Protein AF-A0A1H8Q9P0-F1 (afdb_monomer)

pLDDT: mean 87.32, std 12.67, range [37.03, 97.69]

Secondary structure (DSSP, 8-state):
-EEEEEEEEE-EET--SGGGS--GGG--TTS-EEEEEEEEEEEB-HHHHHHHHH---PPPHHHHHHHTT-EEETTEEESSEEEEE-SS-EEEEE-TTSSS--EEE---HHHHHHHHHHHTTPPPB--PPPGGG------TTPPPGGGGTT--HHHHHHHHHHHHHHHHHHHHT-HHHHHHHHHHH-GGGHHHHHH--HHHHHHHHHHHHHH---HHHHHHHHHHTTT-HHHHHHHHHHHTTTTSPPPP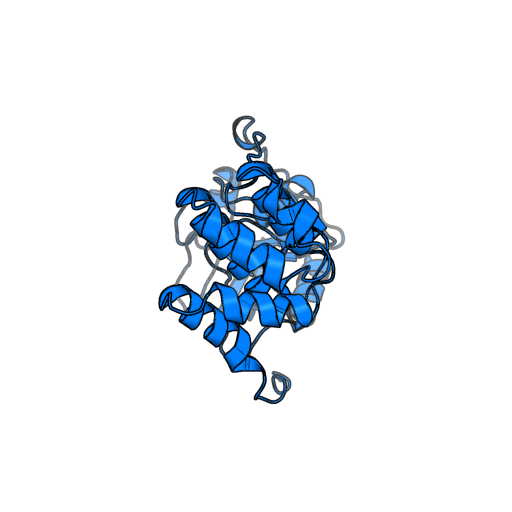---

InterPro domains:
  IPR020909 UPF0736 [PF12227] (35-239)

Mean predicted aligned error: 7.03 Å

Foldseek 3Di:
DAKDAFFKWQWDFQDQALLLQDAPVLDFPPTPIFTWGMAAEAAAAPVVVCLLRRGFDFDFPVQQVVRAQGTGGPNDTAGDWHWYDNLPAIKTFGPSPDRTRRIIHGTDPVVVVVSSVSCPPHDHDYDDDDPVSPPDDPPPLDADVQLCPPDRSLQRLLLSLQSVLLVVVVVVLDLVVLLVLLCVVPVVCNVVSVPDHSVRSSVVVVVVSRRDTDVVSSVSSVVSCPPPPVSVVSNCVSVVRPPDDDDDDPD

Structure (mmCIF, N/CA/C/O backbone):
data_AF-A0A1H8Q9P0-F1
#
_entry.id   AF-A0A1H8Q9P0-F1
#
loop_
_atom_site.group_PDB
_atom_site.id
_atom_site.type_symbol
_atom_site.label_atom_id
_atom_site.label_alt_id
_atom_site.label_comp_id
_atom_site.label_asym_id
_atom_site.label_entity_id
_atom_site.label_seq_id
_atom_site.pdbx_PDB_ins_code
_atom_site.Cartn_x
_atom_site.Cartn_y
_atom_site.Cartn_z
_atom_site.occupancy
_atom_site.B_iso_or_equiv
_atom_site.auth_seq_id
_atom_site.auth_comp_id
_atom_site.auth_asym_id
_atom_site.auth_atom_id
_atom_site.pdbx_PDB_model_num
ATOM 1 N N . MET A 1 1 ? -18.500 4.526 22.903 1.00 70.88 1 MET A N 1
ATOM 2 C CA . MET A 1 1 ? -17.382 4.257 21.977 1.00 70.88 1 MET A CA 1
ATOM 3 C C . MET A 1 1 ? -17.146 2.759 21.952 1.00 70.88 1 MET A C 1
ATOM 5 O O . MET A 1 1 ? -17.036 2.179 23.024 1.00 70.88 1 MET A O 1
ATOM 9 N N . ASN A 1 2 ? -17.136 2.125 20.783 1.00 86.81 2 ASN A N 1
ATOM 10 C CA . ASN A 1 2 ? -16.731 0.724 20.674 1.00 86.81 2 ASN A CA 1
ATOM 11 C C . ASN A 1 2 ? -15.207 0.660 20.707 1.00 86.81 2 ASN A C 1
ATOM 13 O O . ASN A 1 2 ? -14.565 1.452 20.027 1.00 86.81 2 ASN A O 1
ATOM 17 N N . VAL A 1 3 ? -14.640 -0.276 21.457 1.00 92.19 3 VAL A N 1
ATOM 18 C CA . VAL A 1 3 ? -13.191 -0.441 21.565 1.00 92.19 3 VAL A CA 1
ATOM 19 C C . VAL A 1 3 ? -12.864 -1.922 21.455 1.00 92.19 3 VAL A C 1
ATOM 21 O O . VAL A 1 3 ? -13.589 -2.765 21.986 1.00 92.19 3 VAL A O 1
ATOM 24 N N . ILE A 1 4 ? -11.801 -2.241 20.730 1.00 94.62 4 ILE A N 1
ATOM 25 C CA . ILE A 1 4 ? -11.273 -3.595 20.609 1.00 94.62 4 ILE A CA 1
ATOM 26 C C . ILE A 1 4 ? -9.892 -3.644 21.264 1.00 94.62 4 ILE A C 1
ATOM 28 O O . ILE A 1 4 ? -9.136 -2.677 21.219 1.00 94.62 4 ILE A O 1
ATOM 32 N N . GLN A 1 5 ? -9.610 -4.772 21.903 1.00 93.94 5 GLN A N 1
ATOM 33 C CA . GLN A 1 5 ? -8.348 -5.052 22.576 1.00 93.94 5 GLN A CA 1
ATOM 34 C C . GLN A 1 5 ? -7.564 -6.116 21.814 1.00 93.94 5 GLN A C 1
ATOM 36 O O . GLN A 1 5 ? -8.176 -6.913 21.085 1.00 93.94 5 GLN A O 1
ATOM 41 N N . ASP A 1 6 ? -6.249 -6.126 22.026 1.00 94.12 6 ASP A N 1
ATOM 42 C CA . ASP A 1 6 ? -5.290 -7.082 21.467 1.00 94.12 6 ASP A CA 1
ATOM 43 C C . ASP A 1 6 ? -5.412 -7.194 19.939 1.00 94.12 6 ASP A C 1
ATOM 45 O O . ASP A 1 6 ? -5.784 -8.237 19.378 1.00 94.12 6 ASP A O 1
ATOM 49 N N . VAL A 1 7 ? -5.162 -6.076 19.251 1.00 95.62 7 VAL A N 1
ATOM 50 C CA . VAL A 1 7 ? -5.243 -5.977 17.787 1.00 95.62 7 VAL A CA 1
ATOM 51 C C . VAL A 1 7 ? -3.866 -6.123 17.157 1.00 95.62 7 VAL A C 1
ATOM 53 O O . VAL A 1 7 ? -2.939 -5.421 17.530 1.00 95.62 7 VAL A O 1
ATOM 56 N N . TRP A 1 8 ? -3.747 -7.009 16.170 1.00 95.69 8 TRP A N 1
ATOM 57 C CA . TRP A 1 8 ? -2.519 -7.198 15.409 1.00 95.69 8 TRP A CA 1
ATOM 58 C C . TRP A 1 8 ? -2.617 -6.349 14.150 1.00 95.69 8 TRP A C 1
ATOM 60 O O . TRP A 1 8 ? -3.575 -6.490 13.383 1.00 95.69 8 TRP A O 1
ATOM 70 N N . VAL A 1 9 ? -1.631 -5.489 13.941 1.00 95.12 9 VAL A N 1
ATOM 71 C CA . VAL A 1 9 ? -1.546 -4.600 12.783 1.00 95.12 9 VAL A CA 1
ATOM 72 C C . VAL A 1 9 ? -0.201 -4.767 12.093 1.00 95.12 9 VAL A C 1
ATOM 74 O O . VAL A 1 9 ? 0.802 -5.094 12.718 1.00 95.12 9 VAL A O 1
ATOM 77 N N . ASN A 1 10 ? -0.202 -4.549 10.788 1.00 95.50 10 ASN A N 1
ATOM 78 C CA . ASN A 1 10 ? 0.967 -4.468 9.937 1.00 95.50 10 ASN A CA 1
ATOM 79 C C . ASN A 1 10 ? 0.921 -3.103 9.253 1.00 95.50 10 ASN A C 1
ATOM 81 O O . ASN A 1 10 ? 0.112 -2.888 8.346 1.00 95.50 10 ASN A O 1
ATOM 85 N N . TRP A 1 11 ? 1.715 -2.164 9.758 1.00 94.62 11 TRP A N 1
ATOM 86 C CA . TRP A 1 11 ? 1.654 -0.781 9.315 1.00 94.62 11 TRP A CA 1
ATOM 87 C C . TRP A 1 11 ? 2.326 -0.599 7.957 1.00 94.62 11 TRP A C 1
ATOM 89 O O . TRP A 1 11 ? 3.529 -0.784 7.803 1.00 94.62 11 TRP A O 1
ATOM 99 N N . PHE A 1 12 ? 1.536 -0.160 6.985 1.00 93.00 12 PHE A N 1
ATOM 100 C CA . PHE A 1 12 ? 2.010 0.362 5.715 1.00 93.00 12 PHE A CA 1
ATOM 101 C C . PHE A 1 12 ? 2.063 1.885 5.820 1.00 93.00 12 PHE A C 1
ATOM 103 O O . PHE A 1 12 ? 1.027 2.536 5.977 1.00 93.00 12 PHE A O 1
ATOM 110 N N . GLU A 1 13 ? 3.276 2.436 5.811 1.00 91.50 13 GLU A N 1
ATOM 111 C CA . GLU A 1 13 ? 3.531 3.866 5.998 1.00 91.50 13 GLU A CA 1
ATOM 112 C C . GLU A 1 13 ? 3.521 4.610 4.661 1.00 91.50 13 GLU A C 1
ATOM 114 O O . GLU A 1 13 ? 4.120 4.158 3.688 1.00 91.50 13 GLU A O 1
ATOM 119 N N . GLY A 1 14 ? 2.860 5.768 4.613 1.00 88.06 14 GLY A N 1
ATOM 120 C CA . GLY A 1 14 ? 2.826 6.630 3.432 1.00 88.06 14 GLY A CA 1
ATOM 121 C C . GLY A 1 14 ? 2.104 6.015 2.231 1.00 88.06 14 GLY A C 1
ATOM 122 O O . GLY A 1 14 ? 2.297 6.477 1.109 1.00 88.06 14 GLY A O 1
ATOM 123 N N . GLU A 1 15 ? 1.280 4.984 2.437 1.00 88.06 15 GLU A N 1
ATOM 124 C CA . GLU A 1 15 ? 0.533 4.356 1.349 1.00 88.06 15 GLU A CA 1
ATOM 125 C C . GLU A 1 15 ? -0.752 5.121 1.044 1.00 88.06 15 GLU A C 1
ATOM 127 O O . GLU A 1 15 ? -1.735 5.085 1.794 1.00 88.06 15 GLU A O 1
ATOM 132 N N . ALA A 1 16 ? -0.757 5.799 -0.102 1.00 84.81 16 ALA A N 1
ATOM 133 C CA . ALA A 1 16 ? -1.949 6.452 -0.617 1.00 84.81 16 ALA A CA 1
ATOM 134 C C . ALA A 1 16 ? -2.940 5.459 -1.206 1.00 84.81 16 ALA A C 1
ATOM 136 O O . ALA A 1 16 ? -4.133 5.660 -1.059 1.00 84.81 16 ALA A O 1
ATOM 137 N N . ASN A 1 17 ? -2.469 4.375 -1.820 1.00 87.25 17 ASN A N 1
ATOM 138 C CA . ASN A 1 17 ? -3.344 3.467 -2.548 1.00 87.25 17 ASN A CA 1
ATOM 139 C C . ASN A 1 17 ? -3.729 2.250 -1.707 1.00 87.25 17 ASN A C 1
ATOM 141 O O . ASN A 1 17 ? -2.869 1.494 -1.246 1.00 87.25 17 ASN A O 1
ATOM 145 N N . GLY A 1 18 ? -5.030 1.979 -1.605 1.00 86.00 18 GLY A N 1
ATOM 146 C CA . GLY A 1 18 ? -5.566 0.860 -0.834 1.00 86.00 18 GLY A CA 1
ATOM 147 C C . GLY A 1 18 ? -5.060 -0.512 -1.274 1.00 86.00 18 GLY A C 1
ATOM 148 O O . GLY A 1 18 ? -4.953 -1.419 -0.447 1.00 86.00 18 GLY A O 1
ATOM 149 N N . TYR A 1 19 ? -4.699 -0.665 -2.555 1.00 88.62 19 TYR A N 1
ATOM 150 C CA . TYR A 1 19 ? -4.165 -1.915 -3.103 1.00 88.62 19 TYR A CA 1
ATOM 151 C C . TYR A 1 19 ? -2.755 -2.255 -2.590 1.00 88.62 19 TYR A C 1
ATOM 153 O O . TYR A 1 19 ? -2.345 -3.411 -2.664 1.00 88.62 19 TYR A O 1
ATOM 161 N N . ASN A 1 20 ? -2.004 -1.284 -2.061 1.00 89.69 20 ASN A N 1
ATOM 162 C CA . ASN A 1 20 ? -0.703 -1.538 -1.435 1.00 89.69 20 ASN A CA 1
ATOM 163 C C . ASN A 1 20 ? -0.840 -1.953 0.038 1.00 89.69 20 ASN A C 1
ATOM 165 O O . ASN A 1 20 ? 0.059 -2.593 0.584 1.00 89.69 20 ASN A O 1
ATOM 169 N N . ILE A 1 21 ? -1.985 -1.668 0.669 1.00 92.38 21 ILE A N 1
ATOM 170 C CA . ILE A 1 21 ? -2.273 -2.055 2.052 1.00 92.38 21 ILE A CA 1
ATOM 171 C C . ILE A 1 21 ? -2.616 -3.544 2.077 1.00 92.38 21 ILE A C 1
ATOM 173 O O . ILE A 1 21 ? -3.753 -3.961 1.825 1.00 92.38 21 ILE A O 1
ATOM 177 N N . CYS A 1 22 ? -1.609 -4.360 2.372 1.00 92.38 22 CYS A N 1
ATOM 178 C CA . CYS A 1 22 ? -1.702 -5.790 2.138 1.00 92.38 22 CYS A CA 1
ATOM 179 C C . CYS A 1 22 ? -2.682 -6.470 3.114 1.00 92.38 22 CYS A C 1
ATOM 181 O O . CYS A 1 22 ? -2.610 -6.253 4.332 1.00 92.38 22 CYS A O 1
ATOM 183 N N . PRO A 1 23 ? -3.574 -7.344 2.615 1.00 91.94 23 PRO A N 1
ATOM 184 C CA . PRO A 1 23 ? -4.387 -8.208 3.457 1.00 91.94 23 PRO A CA 1
ATOM 185 C C . PRO A 1 23 ? -3.521 -9.240 4.181 1.00 91.94 23 PRO A C 1
ATOM 187 O O . PRO A 1 23 ? -2.393 -9.531 3.787 1.00 91.94 23 PRO A O 1
ATOM 190 N N . PHE A 1 24 ? -4.085 -9.843 5.227 1.00 93.00 24 PHE A N 1
ATOM 191 C CA . PHE A 1 24 ? -3.366 -10.756 6.119 1.00 93.00 24 PHE A CA 1
ATOM 192 C C . PHE A 1 24 ? -2.619 -11.896 5.403 1.00 93.00 24 PHE A C 1
ATOM 194 O O . PHE A 1 24 ? -1.521 -12.263 5.808 1.00 93.00 24 PHE A O 1
ATOM 201 N N . TYR A 1 25 ? -3.181 -12.460 4.330 1.00 90.31 25 TYR A N 1
ATOM 202 C CA . TYR A 1 25 ? -2.541 -13.562 3.599 1.00 90.31 25 TYR A CA 1
ATOM 203 C C . TYR A 1 25 ? -1.287 -13.139 2.811 1.00 90.31 25 TYR A C 1
ATOM 205 O O . TYR A 1 25 ? -0.518 -14.001 2.392 1.00 90.31 25 TYR A O 1
ATOM 213 N N . GLU A 1 26 ? -1.065 -11.835 2.625 1.00 91.00 26 GLU A N 1
ATOM 214 C CA . GLU A 1 26 ? 0.136 -11.261 2.002 1.00 91.00 26 GLU A CA 1
ATOM 215 C C . GLU A 1 26 ? 1.128 -10.684 3.026 1.00 91.00 26 GLU A C 1
ATOM 217 O O . GLU A 1 26 ? 2.154 -10.105 2.645 1.00 91.00 26 GLU A O 1
ATOM 222 N N . TRP A 1 27 ? 0.843 -10.825 4.326 1.00 91.50 27 TRP A N 1
ATOM 223 C CA . TRP A 1 27 ? 1.775 -10.431 5.379 1.00 91.50 27 TRP A CA 1
ATOM 224 C C . TRP A 1 27 ? 2.985 -11.362 5.397 1.00 91.50 27 TRP A C 1
ATOM 226 O O . TRP A 1 27 ? 2.888 -12.578 5.207 1.00 91.50 27 TRP A O 1
ATOM 236 N N . ARG A 1 28 ? 4.152 -10.773 5.628 1.00 88.69 28 ARG A N 1
ATOM 237 C CA . ARG A 1 28 ? 5.455 -11.435 5.637 1.00 88.69 28 ARG A CA 1
ATOM 238 C C . ARG A 1 28 ? 5.992 -11.466 7.064 1.00 88.69 28 ARG A C 1
ATOM 240 O O . ARG A 1 28 ? 5.638 -10.651 7.901 1.00 88.69 28 ARG A O 1
ATOM 247 N N . LYS A 1 29 ? 6.890 -12.409 7.350 1.00 82.44 29 LYS A N 1
ATOM 248 C CA . LYS A 1 29 ? 7.531 -12.534 8.676 1.00 82.44 29 LYS A CA 1
ATOM 249 C C . LYS A 1 29 ? 8.424 -11.352 9.053 1.00 82.44 29 LYS A C 1
ATOM 251 O O . LYS A 1 29 ? 8.655 -11.140 10.232 1.00 82.44 29 LYS A O 1
ATOM 256 N N . LEU A 1 30 ? 8.965 -10.675 8.044 1.00 84.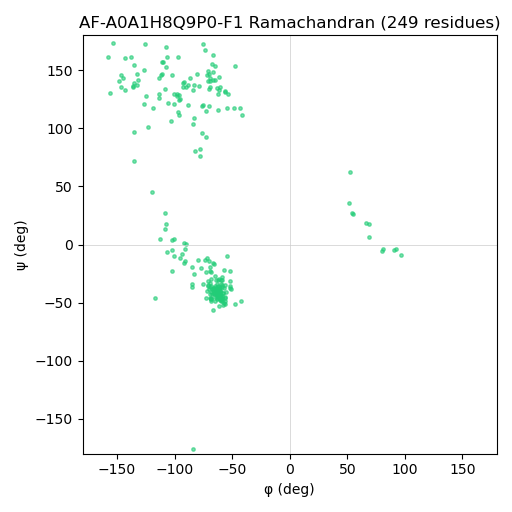00 30 LEU A N 1
ATOM 257 C CA . LEU A 1 30 ? 9.824 -9.502 8.192 1.00 84.00 30 LEU A CA 1
ATOM 258 C C . LEU A 1 30 ? 9.023 -8.196 8.207 1.00 84.00 30 LEU A C 1
ATOM 260 O O . LEU A 1 30 ? 9.630 -7.136 8.251 1.00 84.00 30 LEU A O 1
ATOM 264 N N . ASP A 1 31 ? 7.693 -8.268 8.098 1.00 87.19 31 ASP A N 1
ATOM 265 C CA . ASP A 1 31 ? 6.870 -7.084 8.300 1.00 87.19 31 ASP A CA 1
ATOM 266 C C . ASP A 1 31 ? 6.896 -6.701 9.787 1.00 87.19 31 ASP A C 1
ATOM 268 O O . ASP A 1 31 ? 6.931 -7.575 10.662 1.00 87.19 31 ASP A O 1
ATOM 272 N N . ASP A 1 32 ? 6.829 -5.402 10.068 1.00 85.81 32 ASP A N 1
ATOM 273 C CA . ASP A 1 32 ? 6.788 -4.859 11.424 1.00 85.81 32 ASP A CA 1
ATOM 274 C C . ASP A 1 32 ? 5.379 -5.018 12.013 1.00 85.81 32 ASP A C 1
ATOM 276 O O . ASP A 1 32 ? 4.574 -4.087 12.068 1.00 85.81 32 ASP A O 1
ATOM 280 N N . ILE A 1 33 ? 5.058 -6.251 12.417 1.00 92.50 33 ILE A N 1
ATOM 281 C CA . ILE A 1 33 ? 3.772 -6.575 13.035 1.00 92.50 33 ILE A CA 1
ATOM 282 C C . ILE A 1 33 ? 3.766 -6.059 14.478 1.00 92.50 33 ILE A C 1
ATOM 284 O O . ILE A 1 33 ? 4.547 -6.505 15.321 1.00 92.50 33 ILE A O 1
ATOM 288 N N . GLU A 1 34 ? 2.825 -5.172 14.780 1.00 93.38 34 GLU A N 1
ATOM 289 C CA . GLU A 1 34 ? 2.651 -4.564 16.094 1.00 93.38 34 GLU A CA 1
ATOM 290 C C . GLU A 1 34 ? 1.357 -5.045 16.768 1.00 93.38 34 GLU A C 1
ATOM 292 O O . GLU A 1 34 ? 0.347 -5.319 16.113 1.00 93.38 34 GLU A O 1
ATOM 297 N N . LEU A 1 35 ? 1.399 -5.172 18.098 1.00 94.75 35 LEU A N 1
ATOM 298 C CA . LEU A 1 35 ? 0.234 -5.458 18.931 1.00 94.75 35 LEU A CA 1
ATOM 299 C C . LEU A 1 35 ? -0.254 -4.158 19.577 1.00 94.75 35 LEU A C 1
ATOM 301 O O . LEU A 1 35 ? 0.481 -3.520 20.328 1.00 94.75 35 LEU A O 1
ATOM 305 N N . ILE A 1 36 ? -1.503 -3.802 19.298 1.00 95.12 36 ILE A N 1
ATOM 306 C CA . ILE A 1 36 ? -2.207 -2.673 19.901 1.00 95.12 36 ILE A CA 1
ATOM 307 C C . ILE A 1 36 ? -3.046 -3.185 21.070 1.00 95.12 36 ILE A C 1
ATOM 309 O O . ILE A 1 36 ? -3.914 -4.043 20.881 1.00 95.12 36 ILE A O 1
ATOM 313 N N . ASP A 1 37 ? -2.838 -2.620 22.259 1.00 94.75 37 ASP A N 1
ATOM 314 C CA . ASP A 1 37 ? -3.540 -3.038 23.476 1.00 94.75 37 ASP A CA 1
ATOM 315 C C . ASP A 1 37 ? -5.027 -2.700 23.383 1.00 94.75 37 ASP A C 1
ATOM 317 O O . ASP A 1 37 ? -5.891 -3.469 23.799 1.00 94.75 37 ASP A O 1
ATOM 321 N N . THR A 1 38 ? -5.347 -1.505 22.885 1.00 95.50 38 THR A N 1
ATOM 322 C CA . THR A 1 38 ? -6.708 -0.962 22.873 1.00 95.50 38 THR A CA 1
ATOM 323 C C . THR A 1 38 ? -6.843 0.073 21.759 1.00 95.50 38 THR A C 1
ATOM 325 O O . THR A 1 38 ? -6.021 0.977 21.677 1.00 95.50 38 THR A O 1
ATOM 328 N N . ILE A 1 39 ? -7.873 -0.028 20.913 1.00 96.81 39 ILE A N 1
ATOM 329 C CA . ILE A 1 39 ? -8.117 0.905 19.795 1.00 96.81 39 ILE A CA 1
ATOM 330 C C . ILE A 1 39 ? -9.627 1.094 19.551 1.00 96.81 39 ILE A C 1
ATOM 332 O O . ILE A 1 39 ? -10.383 0.110 19.585 1.00 96.81 39 ILE A O 1
ATOM 336 N N . PRO A 1 40 ? -10.119 2.334 19.343 1.00 96.81 40 PRO A N 1
ATOM 337 C CA . PRO A 1 40 ? -11.529 2.586 19.083 1.00 96.81 40 PRO A CA 1
ATOM 338 C C . PRO A 1 40 ? -11.941 2.104 17.690 1.00 96.81 40 PRO A C 1
ATOM 340 O O . PRO A 1 40 ? -11.159 2.116 16.740 1.00 96.81 40 PRO A O 1
ATOM 343 N N . VAL A 1 41 ? -13.206 1.703 17.574 1.00 96.81 41 VAL A N 1
ATOM 344 C CA . VAL A 1 41 ? -13.838 1.248 16.333 1.00 96.81 41 VAL A CA 1
ATOM 345 C C . VAL A 1 41 ? -14.920 2.238 15.921 1.00 96.81 41 VAL A C 1
ATOM 347 O O . VAL A 1 41 ? -15.853 2.510 16.685 1.00 96.81 41 VAL A O 1
ATOM 350 N N . LEU A 1 42 ? -14.824 2.722 14.688 1.00 95.75 42 LEU A N 1
ATOM 351 C CA . LEU A 1 42 ? -15.738 3.673 14.076 1.00 95.75 42 LEU A CA 1
ATOM 352 C C . LEU A 1 42 ? -16.504 3.022 12.930 1.00 95.75 42 LEU A C 1
ATOM 354 O O . LEU A 1 42 ? -15.911 2.440 12.023 1.00 95.75 42 LEU A O 1
ATOM 358 N N . TYR A 1 43 ? -17.827 3.167 12.962 1.00 96.19 43 TYR A N 1
ATOM 359 C CA . TYR A 1 43 ? -18.689 2.782 11.852 1.00 96.19 43 TYR A CA 1
ATOM 360 C C . TYR A 1 43 ? -18.991 4.021 11.015 1.00 96.19 43 TYR A C 1
ATOM 362 O O . TYR A 1 43 ? -19.616 4.946 11.529 1.00 96.19 43 TYR A O 1
ATOM 370 N N . ILE A 1 44 ? -18.522 4.064 9.772 1.00 95.50 44 ILE A N 1
ATOM 371 C CA . ILE A 1 44 ? -18.549 5.249 8.904 1.00 95.50 44 ILE A CA 1
ATOM 372 C C . ILE A 1 44 ? -19.221 4.954 7.560 1.00 95.50 44 ILE A C 1
ATOM 374 O O . ILE A 1 44 ? -19.567 3.816 7.248 1.00 95.50 44 ILE A O 1
ATOM 378 N N . GLU A 1 45 ? -19.437 5.990 6.758 1.00 95.00 45 GLU A N 1
ATOM 379 C CA . GLU A 1 45 ? -19.924 5.844 5.387 1.00 95.00 45 GLU A CA 1
ATOM 380 C C . GLU A 1 45 ? -18.860 5.262 4.449 1.00 95.00 45 GLU A C 1
ATOM 382 O O . GLU A 1 45 ? -17.678 5.588 4.561 1.00 95.00 45 GLU A O 1
ATOM 387 N N . SER A 1 46 ? -19.285 4.462 3.466 1.00 92.88 46 SER A N 1
ATOM 388 C CA . SER A 1 46 ? -18.387 3.840 2.480 1.00 92.88 46 SER A CA 1
ATOM 389 C C . SER A 1 46 ? -17.572 4.856 1.675 1.00 92.88 46 SER A C 1
ATOM 391 O O . SER A 1 46 ? -16.405 4.606 1.380 1.00 92.88 46 SER A O 1
ATOM 393 N N . GLN A 1 47 ? -18.137 6.029 1.365 1.00 91.31 47 GLN A N 1
ATOM 394 C CA . GLN A 1 47 ? -17.394 7.098 0.689 1.00 91.31 47 GLN A CA 1
ATOM 395 C C . GLN A 1 47 ? -16.236 7.606 1.559 1.00 91.31 47 GLN A C 1
ATOM 397 O O . GLN A 1 47 ? -15.118 7.761 1.075 1.00 91.31 47 GLN A O 1
ATOM 402 N N . PHE A 1 48 ? -16.485 7.808 2.856 1.00 92.81 48 PHE A N 1
ATOM 403 C CA . PHE A 1 48 ? -15.458 8.256 3.790 1.00 92.81 48 PHE A CA 1
ATOM 404 C C . PHE A 1 48 ? -14.419 7.161 4.068 1.00 92.81 48 PHE A C 1
ATOM 406 O O . PHE A 1 48 ? -13.232 7.451 4.181 1.00 92.81 48 PHE A O 1
ATOM 413 N N . PHE A 1 49 ? -14.834 5.893 4.101 1.00 94.75 49 PHE A N 1
ATOM 414 C CA . PHE A 1 49 ? -13.908 4.762 4.169 1.00 94.75 49 PHE A CA 1
ATOM 415 C C . PHE A 1 49 ? -12.963 4.738 2.962 1.00 94.75 49 PHE A C 1
ATOM 417 O O . PHE A 1 49 ? -11.750 4.660 3.133 1.00 94.75 49 PHE A O 1
ATOM 424 N N . THR A 1 50 ? -13.518 4.869 1.753 1.00 92.00 50 THR A N 1
ATOM 425 C CA . THR A 1 50 ? -12.750 4.879 0.497 1.00 92.00 50 THR A CA 1
ATOM 426 C C . THR A 1 50 ? -11.754 6.036 0.465 1.00 92.00 50 THR A C 1
ATOM 428 O O . THR A 1 50 ? -10.633 5.853 -0.001 1.00 92.00 50 THR A O 1
ATOM 431 N N . TYR A 1 51 ? -12.137 7.198 1.003 1.00 91.19 51 TYR A N 1
ATOM 432 C CA . TYR A 1 51 ? -11.258 8.355 1.174 1.00 91.19 51 TYR A CA 1
ATOM 433 C C . TYR A 1 51 ? -10.065 8.045 2.092 1.00 91.19 51 TYR A C 1
ATOM 435 O O . TYR A 1 51 ? -8.923 8.214 1.679 1.00 91.19 51 TYR A O 1
ATOM 443 N N . ILE A 1 52 ? -10.302 7.519 3.303 1.00 92.88 52 ILE A N 1
ATOM 444 C CA . ILE A 1 52 ? -9.214 7.164 4.238 1.00 92.88 52 ILE A CA 1
ATOM 445 C C . ILE A 1 52 ? -8.288 6.111 3.620 1.00 92.88 52 ILE A C 1
ATOM 447 O O . ILE A 1 52 ? -7.072 6.157 3.791 1.00 92.88 52 ILE A O 1
ATOM 451 N N . GLU A 1 53 ? -8.861 5.140 2.916 1.00 92.25 53 GLU A N 1
ATOM 452 C CA . GLU A 1 53 ? -8.110 4.056 2.299 1.00 92.25 53 GLU A CA 1
ATOM 453 C C . GLU A 1 53 ? -7.228 4.547 1.146 1.00 92.25 53 GLU A C 1
ATOM 455 O O . GLU A 1 53 ? -6.045 4.205 1.119 1.00 92.25 53 GLU A O 1
ATOM 460 N N . ASN A 1 54 ? -7.778 5.366 0.243 1.00 89.25 54 ASN A N 1
ATOM 461 C CA . ASN A 1 54 ? -7.173 5.683 -1.053 1.00 89.25 54 ASN A CA 1
ATOM 462 C C . ASN A 1 54 ? -6.606 7.111 -1.170 1.00 89.25 54 ASN A C 1
ATOM 464 O O . ASN A 1 54 ? -6.313 7.551 -2.279 1.00 89.25 54 ASN A O 1
ATOM 468 N N . GLN A 1 55 ? -6.461 7.839 -0.056 1.00 85.38 55 GLN A N 1
ATOM 469 C CA . GLN A 1 55 ? -5.850 9.174 -0.027 1.00 85.38 55 GLN A CA 1
ATOM 470 C C . GLN A 1 55 ? -4.911 9.363 1.171 1.00 85.38 55 GLN A C 1
ATOM 472 O O . GLN A 1 55 ? -4.962 8.612 2.152 1.00 85.38 55 GLN A O 1
ATOM 477 N N . LEU A 1 56 ? -4.038 10.369 1.079 1.00 86.25 56 LEU A N 1
ATOM 478 C CA . LEU A 1 56 ? -3.155 10.839 2.158 1.00 86.25 56 LEU A CA 1
ATOM 479 C C . LEU A 1 56 ? -3.446 12.301 2.500 1.00 86.25 56 LEU A C 1
ATOM 481 O O . LEU A 1 56 ? -2.536 13.111 2.657 1.00 86.25 56 LEU A O 1
ATOM 485 N N . ASP A 1 57 ? -4.726 12.622 2.619 1.00 88.12 57 ASP A N 1
ATOM 486 C CA . ASP A 1 57 ? -5.184 13.972 2.910 1.00 88.12 57 ASP A CA 1
ATOM 487 C C . ASP A 1 57 ? -5.714 14.106 4.343 1.00 88.12 57 ASP A C 1
ATOM 489 O O . ASP A 1 57 ? -5.888 13.130 5.085 1.00 88.12 57 ASP A O 1
ATOM 493 N N . ASP A 1 58 ? -5.957 15.351 4.749 1.00 90.94 58 ASP A N 1
ATOM 494 C CA . ASP A 1 58 ? -6.363 15.686 6.108 1.00 90.94 58 ASP A CA 1
ATOM 495 C C . ASP A 1 58 ? -7.721 15.073 6.477 1.00 90.94 58 ASP A C 1
ATOM 497 O O . ASP A 1 58 ? -8.716 15.144 5.749 1.00 90.94 58 ASP A O 1
ATOM 501 N N . LEU A 1 59 ? -7.788 14.500 7.674 1.00 92.19 59 LEU A N 1
ATOM 502 C CA . LEU A 1 59 ? -9.020 14.002 8.260 1.00 92.19 59 LEU A CA 1
ATOM 503 C C . LEU A 1 59 ? -9.819 15.155 8.888 1.00 92.19 59 LEU A C 1
ATOM 505 O O . LEU A 1 59 ? -9.246 16.076 9.480 1.00 92.19 59 LEU A O 1
ATOM 509 N N . PRO A 1 60 ? -11.164 15.101 8.858 1.00 92.62 60 PRO A N 1
ATOM 510 C CA . PRO A 1 60 ? -11.996 16.106 9.504 1.00 92.62 60 PRO A CA 1
ATOM 511 C C . PRO A 1 60 ? -11.665 16.244 10.995 1.00 92.62 60 PRO A C 1
ATOM 513 O O . PRO A 1 60 ? -11.660 15.258 11.729 1.00 92.62 60 PRO A O 1
ATOM 516 N N . LYS A 1 61 ? -11.496 17.479 11.488 1.00 91.50 61 LYS A N 1
ATOM 517 C CA . LYS A 1 61 ? -11.180 17.750 12.910 1.00 91.50 61 LYS A CA 1
ATOM 518 C C . LYS A 1 61 ? -12.131 17.059 13.890 1.00 91.50 61 LYS A C 1
ATOM 520 O O . LYS A 1 61 ? -11.688 16.517 14.891 1.00 91.50 61 LYS A O 1
ATOM 525 N N . LYS A 1 62 ? -13.426 16.997 13.551 1.00 92.06 62 LYS A N 1
ATOM 526 C CA . LYS A 1 62 ? -14.435 16.281 14.349 1.00 92.06 62 LYS A CA 1
ATOM 527 C C . LYS A 1 62 ? -14.094 14.801 14.554 1.00 92.06 62 LYS A C 1
ATOM 529 O O . LYS A 1 62 ? -14.370 14.278 15.625 1.00 92.06 62 LYS A O 1
ATOM 534 N N . LEU A 1 63 ? -13.521 14.138 13.547 1.00 93.19 63 LEU A N 1
ATOM 535 C CA . LEU A 1 63 ? -13.051 12.757 13.659 1.00 93.19 63 LEU A CA 1
ATOM 536 C C . LEU A 1 63 ? -11.839 12.679 14.588 1.00 93.19 63 LEU A C 1
ATOM 538 O O . LEU A 1 63 ? -11.822 11.853 15.494 1.00 93.19 63 LEU A O 1
ATOM 542 N N . LEU A 1 64 ? -10.848 13.550 14.373 1.00 93.75 64 LEU A N 1
ATOM 543 C CA . LEU A 1 64 ? -9.610 13.577 15.155 1.00 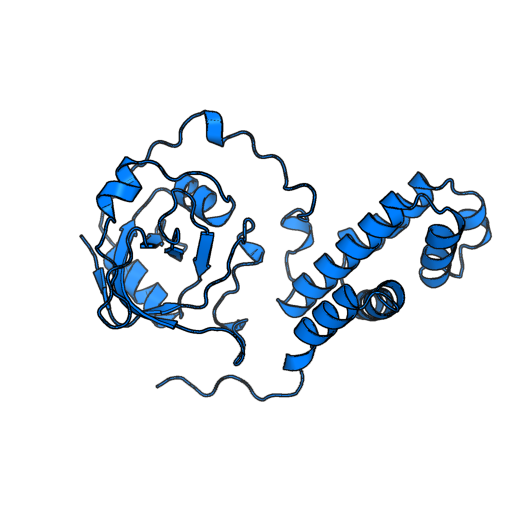93.75 64 LEU A CA 1
ATOM 544 C C . LEU A 1 64 ? -9.893 13.808 16.644 1.00 93.75 64 LEU A C 1
ATOM 546 O O . LEU A 1 64 ? -9.407 13.057 17.485 1.00 93.75 64 LEU A O 1
ATOM 550 N N . ASP A 1 65 ? -10.750 14.776 16.971 1.00 93.12 65 ASP A N 1
ATOM 551 C CA . ASP A 1 65 ? -11.189 15.037 18.344 1.00 93.12 65 ASP A CA 1
ATOM 552 C C . ASP A 1 65 ? -11.939 13.837 18.939 1.00 93.12 65 ASP A C 1
ATOM 554 O O . ASP A 1 65 ? -11.781 13.526 20.120 1.00 93.12 65 ASP A O 1
ATOM 558 N N . PHE A 1 66 ? -12.719 13.128 18.117 1.00 92.31 66 PHE A N 1
ATOM 559 C CA . PHE A 1 66 ? -13.481 11.961 18.549 1.00 92.31 66 PHE A CA 1
ATOM 560 C C . PHE A 1 66 ? -12.602 10.761 18.905 1.00 92.31 66 PHE A C 1
ATOM 562 O O . PHE A 1 66 ? -13.005 9.989 19.764 1.00 92.31 66 PHE A O 1
ATOM 569 N N . ILE A 1 67 ? -11.425 10.595 18.295 1.00 94.31 67 ILE A N 1
ATOM 570 C CA . ILE A 1 67 ? -10.511 9.461 18.557 1.00 94.31 67 ILE A CA 1
ATOM 571 C C . ILE A 1 67 ? -9.321 9.828 19.448 1.00 94.31 67 ILE A C 1
ATOM 573 O O . ILE A 1 67 ? -8.534 8.958 19.824 1.00 94.31 67 ILE A O 1
ATOM 577 N N . LYS A 1 68 ? -9.189 11.112 19.796 1.00 94.75 68 LYS A N 1
ATOM 578 C CA . LYS A 1 68 ? -8.010 11.667 20.455 1.00 94.75 68 LYS A CA 1
ATOM 579 C C . LYS A 1 68 ? -7.636 10.916 21.738 1.00 94.75 68 LYS A C 1
ATOM 581 O O . LYS A 1 68 ? -8.393 10.929 22.708 1.00 94.75 68 LYS A O 1
ATOM 586 N N . GLY A 1 69 ? -6.448 10.311 21.768 1.00 91.69 69 GLY A N 1
ATOM 587 C CA . GLY A 1 69 ? -5.868 9.675 22.957 1.00 91.69 69 GLY A CA 1
ATOM 588 C C . GLY A 1 69 ? -6.571 8.397 23.425 1.00 91.69 69 GLY A C 1
ATOM 589 O O . GLY A 1 69 ? -6.412 8.017 24.586 1.00 91.69 69 GLY A O 1
ATOM 590 N N . GLN A 1 70 ? -7.378 7.763 22.570 1.00 92.44 70 GLN A N 1
ATOM 591 C CA . GLN A 1 70 ? -8.139 6.553 22.916 1.00 92.44 70 GLN A CA 1
ATOM 592 C C . GLN A 1 70 ? -7.412 5.252 22.592 1.00 92.44 70 GLN A C 1
ATOM 594 O O . GLN A 1 70 ? -7.812 4.195 23.080 1.00 92.44 70 GLN A O 1
ATOM 599 N N . THR A 1 71 ? -6.368 5.331 21.774 1.00 94.75 71 THR A N 1
ATOM 600 C CA . THR A 1 71 ? -5.565 4.177 21.384 1.00 94.75 71 THR A CA 1
ATOM 601 C C . THR A 1 71 ? -4.380 4.031 22.320 1.00 94.75 71 THR A C 1
ATOM 603 O O . THR A 1 71 ? -3.719 5.019 22.639 1.00 94.75 71 THR A O 1
ATOM 606 N N . VAL A 1 72 ? -4.118 2.803 22.760 1.00 94.56 72 VAL A N 1
ATOM 607 C CA . VAL A 1 72 ? -3.019 2.459 23.665 1.00 94.56 72 VAL A CA 1
ATOM 608 C C . VAL A 1 72 ? -2.162 1.374 23.025 1.00 94.56 72 VAL A C 1
ATOM 610 O O . VAL A 1 72 ? -2.688 0.337 22.614 1.00 94.56 72 VAL A O 1
ATOM 613 N N . ILE A 1 73 ? -0.854 1.616 22.953 1.00 92.62 73 ILE A N 1
ATOM 614 C CA . ILE A 1 73 ? 0.160 0.648 22.526 1.00 92.62 73 ILE A CA 1
ATOM 615 C C . ILE A 1 73 ? 1.230 0.574 23.610 1.00 92.62 73 ILE A C 1
ATOM 617 O O . ILE A 1 73 ? 1.853 1.584 23.924 1.00 92.62 73 ILE A O 1
ATOM 621 N N . LYS A 1 74 ? 1.459 -0.614 24.179 1.00 89.56 74 LYS A N 1
ATOM 622 C CA . LYS A 1 74 ? 2.469 -0.856 25.226 1.00 89.56 74 LYS A CA 1
ATOM 623 C C . LYS A 1 74 ? 2.344 0.123 26.404 1.00 89.56 74 LYS A C 1
ATOM 625 O O . LYS A 1 74 ? 3.341 0.539 26.987 1.00 89.56 74 LYS A O 1
ATOM 630 N N . GLY A 1 75 ? 1.113 0.503 26.749 1.00 85.81 75 GLY A N 1
ATOM 631 C CA . GLY A 1 75 ? 0.823 1.488 27.800 1.00 85.81 75 GLY A CA 1
ATOM 632 C C . GLY A 1 75 ? 0.966 2.965 27.400 1.00 85.81 75 GLY A C 1
ATOM 633 O O . GLY A 1 75 ? 0.583 3.833 28.186 1.00 85.81 75 GLY A O 1
ATOM 634 N N . GLU A 1 76 ? 1.437 3.278 26.192 1.00 89.31 76 GLU A N 1
ATOM 635 C CA . GLU A 1 76 ? 1.517 4.645 25.669 1.00 89.31 76 GLU A CA 1
ATOM 636 C C . GLU A 1 76 ? 0.259 5.021 24.883 1.00 89.31 76 GLU A C 1
ATOM 638 O O . GLU A 1 76 ? -0.292 4.219 24.128 1.00 89.31 76 GLU A O 1
ATOM 643 N N . ARG A 1 77 ? -0.214 6.263 25.054 1.00 90.69 77 ARG A N 1
ATOM 644 C CA . ARG A 1 77 ? -1.397 6.768 24.346 1.00 90.69 77 ARG A CA 1
ATOM 645 C C . ARG A 1 77 ? -1.014 7.375 23.007 1.00 90.69 77 ARG A C 1
ATOM 647 O O . ARG A 1 77 ? -0.323 8.391 22.963 1.00 90.69 77 ARG A O 1
ATOM 654 N N . ILE A 1 78 ? -1.566 6.819 21.937 1.00 91.62 78 ILE A N 1
ATOM 655 C CA . ILE A 1 78 ? -1.456 7.391 20.597 1.00 91.62 78 ILE A CA 1
ATOM 656 C C . ILE A 1 78 ? -2.510 8.474 20.423 1.00 91.62 78 ILE A C 1
ATOM 658 O O . ILE A 1 78 ? -3.664 8.324 20.835 1.00 91.62 78 ILE A O 1
ATOM 662 N N . ILE A 1 79 ? -2.098 9.584 19.811 1.00 90.88 79 ILE A N 1
ATOM 663 C CA . ILE A 1 79 ? -2.941 10.769 19.678 1.00 90.88 79 ILE A CA 1
ATOM 664 C C . ILE A 1 79 ? -4.123 10.473 18.755 1.00 90.88 79 ILE A C 1
ATOM 666 O O . ILE A 1 79 ? -5.254 10.619 19.203 1.00 90.88 79 ILE A O 1
ATOM 670 N N . TYR A 1 80 ? -3.899 10.029 17.516 1.00 95.31 80 TYR A N 1
ATOM 671 C CA . TYR A 1 80 ? -4.983 9.766 16.566 1.00 95.31 80 TYR A CA 1
ATOM 672 C C . TYR A 1 80 ? -4.764 8.439 15.841 1.00 95.31 80 TYR A C 1
ATOM 674 O O . TYR A 1 80 ? -4.061 8.361 14.839 1.00 95.31 80 TYR A O 1
ATOM 682 N N . ALA A 1 81 ? -5.414 7.396 16.344 1.00 96.25 81 ALA A N 1
ATOM 683 C CA . ALA A 1 81 ? -5.464 6.099 15.690 1.00 96.25 81 ALA A CA 1
ATOM 684 C C . ALA A 1 81 ? -6.829 5.462 15.936 1.00 96.25 81 ALA A C 1
ATOM 686 O O . ALA A 1 81 ? -7.398 5.620 17.019 1.00 96.25 81 ALA A O 1
ATOM 687 N N . ALA A 1 82 ? -7.361 4.764 14.941 1.00 97.19 82 ALA A N 1
ATOM 688 C CA . ALA A 1 82 ? -8.650 4.094 15.040 1.00 97.19 82 ALA A CA 1
ATOM 689 C C . ALA A 1 82 ? -8.778 2.968 14.014 1.00 97.19 82 ALA A C 1
ATOM 691 O O . ALA A 1 82 ? -8.088 2.934 12.995 1.00 97.19 82 ALA A O 1
ATOM 692 N N . ILE A 1 83 ? -9.721 2.067 14.270 1.00 97.69 83 ILE A N 1
ATOM 693 C CA . ILE A 1 83 ? -10.237 1.144 13.265 1.00 97.69 83 ILE A CA 1
ATOM 694 C C . ILE A 1 83 ? -11.508 1.743 12.683 1.00 97.69 83 ILE A C 1
ATOM 696 O O . ILE A 1 83 ? -12.433 2.084 13.417 1.00 97.69 83 ILE A O 1
ATOM 700 N N . VAL A 1 84 ? -11.582 1.822 11.362 1.00 96.94 84 VAL A N 1
ATOM 701 C CA . VAL A 1 84 ? -12.770 2.239 10.621 1.00 96.94 84 VAL A CA 1
ATOM 702 C C . VAL A 1 84 ? -13.363 1.066 9.860 1.00 96.94 84 VAL A C 1
ATOM 704 O O . VAL A 1 84 ? -12.656 0.170 9.394 1.00 96.94 84 VAL A O 1
ATOM 707 N N . THR A 1 85 ? -14.682 1.075 9.731 1.00 97.00 85 THR A N 1
ATOM 708 C CA . THR A 1 85 ? -15.414 0.125 8.901 1.00 97.00 85 THR A CA 1
ATOM 709 C C . THR A 1 85 ? -16.648 0.777 8.298 1.00 97.00 85 THR A C 1
ATOM 711 O O . THR A 1 85 ? -17.286 1.613 8.935 1.00 97.00 85 THR A O 1
ATOM 714 N N . ASP A 1 86 ? -16.996 0.380 7.078 1.00 95.56 86 ASP A N 1
ATOM 715 C CA . ASP A 1 86 ? -18.251 0.737 6.408 1.00 95.56 86 ASP A CA 1
ATOM 716 C C . ASP A 1 86 ? -19.301 -0.392 6.464 1.00 95.56 86 ASP A C 1
ATOM 718 O O . ASP A 1 86 ? -20.420 -0.266 5.947 1.00 95.56 86 ASP A O 1
ATOM 722 N N . GLY A 1 87 ? -18.976 -1.474 7.182 1.00 93.88 87 GLY A N 1
ATOM 723 C CA . GLY A 1 87 ? -19.797 -2.672 7.363 1.00 93.88 87 GLY A CA 1
ATOM 724 C C . GLY A 1 87 ? -19.438 -3.810 6.409 1.00 93.88 87 GLY A C 1
ATOM 725 O O . GLY A 1 87 ? -19.918 -4.922 6.607 1.00 93.88 87 GLY A O 1
ATOM 726 N N . LEU A 1 88 ? -18.586 -3.552 5.415 1.00 93.38 88 LEU A N 1
ATOM 727 C CA . LEU A 1 88 ? -18.043 -4.567 4.511 1.00 93.38 88 LEU A CA 1
ATOM 728 C C . LEU A 1 88 ? -16.527 -4.666 4.664 1.00 93.38 88 LEU A C 1
ATOM 730 O O . LEU A 1 88 ? -15.994 -5.761 4.808 1.00 93.38 88 LEU A O 1
ATOM 734 N N . ASN A 1 89 ? -15.855 -3.520 4.691 1.00 94.94 89 ASN A N 1
ATOM 735 C CA . ASN A 1 89 ? -14.409 -3.408 4.763 1.00 94.94 89 ASN A CA 1
ATOM 736 C C . ASN A 1 89 ? -13.973 -2.922 6.145 1.00 94.94 89 ASN A C 1
ATOM 738 O O . ASN A 1 89 ? -14.706 -2.211 6.842 1.00 94.94 89 ASN A O 1
ATOM 742 N N . VAL A 1 90 ? -12.757 -3.294 6.545 1.00 97.00 90 VAL A N 1
ATOM 743 C CA . VAL A 1 90 ? -12.141 -2.864 7.803 1.00 97.00 90 VAL A CA 1
ATOM 744 C C . VAL A 1 90 ? -10.712 -2.389 7.549 1.00 97.00 90 VAL A C 1
ATOM 746 O O . VAL A 1 90 ? -9.948 -3.017 6.809 1.00 97.00 90 VAL A O 1
ATOM 749 N N . LEU A 1 91 ? -10.346 -1.274 8.176 1.00 97.19 91 LEU A N 1
ATOM 750 C CA . LEU A 1 91 ? -9.020 -0.674 8.079 1.00 97.19 91 LEU A CA 1
ATOM 751 C C . LEU A 1 91 ? -8.629 -0.076 9.432 1.00 97.19 91 LEU A C 1
ATOM 753 O O . LEU A 1 91 ? -9.420 0.638 10.042 1.00 97.19 91 LEU A O 1
ATOM 757 N N . ALA A 1 92 ? -7.417 -0.349 9.899 1.00 97.25 92 ALA A N 1
ATOM 758 C CA . ALA A 1 92 ? -6.793 0.407 10.978 1.00 97.25 92 ALA A CA 1
ATOM 759 C C . ALA A 1 92 ? -5.944 1.527 10.375 1.00 97.25 92 ALA A C 1
ATOM 761 O O . ALA A 1 92 ? -5.248 1.297 9.385 1.00 97.25 92 ALA A O 1
ATOM 762 N N . PHE A 1 93 ? -5.976 2.711 10.977 1.00 96.88 93 PHE A N 1
ATOM 763 C CA . PHE A 1 93 ? -5.072 3.797 10.619 1.00 96.88 93 PHE A CA 1
ATOM 764 C C . PHE A 1 93 ? -4.487 4.474 11.860 1.00 96.88 93 PHE A C 1
ATOM 766 O O . PHE A 1 93 ? -5.102 4.475 12.930 1.00 96.88 93 PHE A O 1
ATOM 773 N N . ASP A 1 94 ? -3.318 5.078 11.684 1.00 95.69 94 ASP A N 1
ATOM 774 C CA . ASP A 1 94 ? -2.650 5.960 12.639 1.00 95.69 94 ASP A CA 1
ATOM 775 C C . ASP A 1 94 ? -2.095 7.174 11.880 1.00 95.69 94 ASP A C 1
ATOM 777 O O . ASP A 1 94 ? -1.539 7.048 10.787 1.00 95.69 94 ASP A O 1
ATOM 781 N N . THR A 1 95 ? -2.289 8.369 12.431 1.00 94.44 95 THR A N 1
ATOM 782 C CA . THR A 1 95 ? -1.792 9.610 11.829 1.00 94.44 95 THR A CA 1
ATOM 783 C C . THR A 1 95 ? -0.397 10.001 12.300 1.00 94.44 95 THR A C 1
ATOM 785 O O . THR A 1 95 ? 0.121 11.018 11.851 1.00 94.44 95 THR A O 1
ATOM 788 N N . MET A 1 96 ? 0.202 9.268 13.245 1.00 91.69 96 MET A N 1
ATOM 789 C CA . MET A 1 96 ? 1.456 9.632 13.919 1.00 91.69 96 MET A CA 1
ATOM 790 C C . MET A 1 96 ? 1.416 11.030 14.564 1.00 91.69 96 MET A C 1
ATOM 792 O O . MET A 1 96 ? 2.439 11.695 14.707 1.00 91.69 96 MET A O 1
ATOM 796 N N . GLY A 1 97 ? 0.222 11.503 14.938 1.00 89.00 97 GLY A N 1
ATOM 797 C CA . GLY A 1 97 ? 0.011 12.833 15.518 1.00 89.00 97 GLY A CA 1
ATOM 798 C C . GLY A 1 97 ? -0.283 13.946 14.506 1.00 89.00 97 GLY A C 1
ATOM 799 O O . GLY A 1 97 ? -0.621 15.055 14.925 1.00 89.00 97 GLY A O 1
ATOM 800 N N . TYR A 1 98 ? -0.234 13.664 13.202 1.00 92.25 98 TYR A N 1
ATOM 801 C CA . TYR A 1 98 ? -0.654 14.587 12.142 1.00 92.25 98 TYR A CA 1
ATOM 802 C C . TYR A 1 98 ? -2.175 14.526 11.902 1.00 92.25 98 TYR A C 1
ATOM 804 O O . TYR A 1 98 ? -2.909 13.849 12.626 1.00 92.25 98 TYR A O 1
ATOM 812 N N . GLN A 1 99 ? -2.671 15.257 10.89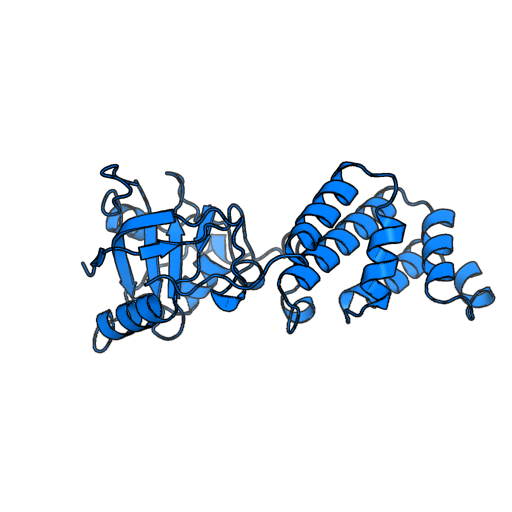9 1.00 91.38 99 GLN A N 1
ATOM 813 C CA . GLN A 1 99 ? -4.089 15.233 10.507 1.00 91.38 99 GLN A CA 1
ATOM 814 C C . GLN A 1 99 ? -4.396 14.189 9.423 1.00 91.38 99 GLN A C 1
ATOM 816 O O . GLN A 1 99 ? -5.559 13.854 9.238 1.00 91.38 99 GLN A O 1
ATOM 821 N N . MET A 1 100 ? -3.378 13.637 8.763 1.00 91.56 100 MET A N 1
ATOM 822 C CA . MET A 1 100 ? -3.500 12.676 7.661 1.00 91.56 100 MET A CA 1
ATOM 823 C C . MET A 1 100 ? -3.220 11.229 8.116 1.00 91.56 100 MET A C 1
ATOM 825 O O . MET A 1 100 ? -2.374 11.026 8.991 1.00 91.56 100 MET A O 1
ATOM 829 N N . PRO A 1 101 ? -3.888 10.207 7.549 1.00 93.44 101 PRO A N 1
ATOM 830 C CA . PRO A 1 101 ? -3.705 8.805 7.928 1.00 93.44 101 PRO A CA 1
ATOM 831 C C . PRO A 1 101 ? -2.417 8.225 7.317 1.00 93.44 101 PRO A C 1
ATOM 833 O O . PRO A 1 101 ? -2.449 7.567 6.279 1.00 93.44 101 PRO A O 1
ATOM 836 N N . LEU A 1 102 ? -1.275 8.483 7.962 1.00 93.12 102 LEU A N 1
ATOM 837 C CA . LEU A 1 102 ? 0.049 8.090 7.467 1.00 93.12 102 LEU A CA 1
ATOM 838 C C . LEU A 1 102 ? 0.310 6.588 7.520 1.00 93.12 102 LEU A C 1
ATOM 840 O O . LEU A 1 102 ? 0.953 6.058 6.619 1.00 93.12 102 LEU A O 1
ATOM 844 N N . LYS A 1 103 ? -0.152 5.900 8.563 1.00 95.06 103 LYS A N 1
ATOM 845 C CA . LYS A 1 103 ? -0.013 4.449 8.691 1.00 95.06 103 LYS A CA 1
ATOM 846 C C . LYS A 1 103 ? -1.362 3.801 8.494 1.00 95.06 103 LYS A C 1
ATOM 848 O O . LYS A 1 103 ? -2.347 4.223 9.099 1.00 95.06 103 LYS A O 1
ATOM 853 N N . LYS A 1 104 ? -1.407 2.748 7.685 1.00 96.25 104 LYS A N 1
ATOM 854 C CA . LYS A 1 104 ? -2.630 1.990 7.419 1.00 96.25 104 LYS A CA 1
ATOM 855 C C . LYS A 1 104 ? -2.363 0.497 7.534 1.00 96.25 104 LYS A C 1
ATOM 857 O O . LYS A 1 104 ? -1.277 0.032 7.210 1.00 96.25 104 LYS A O 1
ATOM 862 N N . SER A 1 105 ? -3.347 -0.267 7.989 1.00 96.81 105 SER A N 1
ATOM 863 C CA . SER A 1 105 ? -3.228 -1.717 8.141 1.00 96.81 105 SER A CA 1
ATOM 864 C C . SER A 1 105 ? -4.566 -2.406 7.925 1.00 96.81 105 SER A C 1
ATOM 866 O O . SER A 1 105 ? -5.602 -1.965 8.427 1.00 96.81 105 SER A O 1
ATOM 868 N N . ARG A 1 106 ? -4.546 -3.564 7.258 1.00 95.94 106 ARG A N 1
ATOM 869 C CA . ARG A 1 106 ? -5.650 -4.533 7.355 1.00 95.94 106 ARG A CA 1
ATOM 870 C C . ARG A 1 106 ? -5.613 -5.236 8.709 1.00 95.94 106 ARG A C 1
ATOM 872 O O . ARG A 1 106 ? -4.638 -5.122 9.444 1.00 95.94 106 ARG A O 1
ATOM 879 N N . LEU A 1 107 ? -6.673 -5.951 9.057 1.00 95.56 107 LEU A N 1
ATOM 880 C CA . LEU A 1 107 ? -6.707 -6.756 10.277 1.00 95.56 107 LEU A CA 1
ATOM 881 C C . LEU A 1 107 ? -6.606 -8.243 9.949 1.00 95.56 107 LEU A C 1
ATOM 883 O O . LEU A 1 107 ? -6.904 -8.682 8.837 1.00 95.56 107 LEU A O 1
ATOM 887 N N . ILE A 1 108 ? -6.238 -9.041 10.949 1.00 95.19 108 ILE A N 1
ATOM 888 C CA . ILE A 1 108 ? -6.341 -10.499 10.854 1.00 95.19 108 ILE A CA 1
ATOM 889 C C . ILE A 1 108 ? -7.833 -10.881 10.755 1.00 95.19 108 ILE A C 1
ATOM 891 O O . ILE A 1 108 ? -8.643 -10.316 11.499 1.00 95.19 108 ILE A O 1
ATOM 895 N N . PRO A 1 109 ? -8.228 -11.892 9.951 1.00 95.00 109 PRO A N 1
ATOM 896 C CA . PRO A 1 109 ? -9.640 -12.223 9.711 1.00 95.00 109 PRO A CA 1
ATOM 897 C C . PRO A 1 109 ? -10.502 -12.413 10.971 1.00 95.00 109 PRO A C 1
ATOM 899 O O . PRO A 1 109 ? -11.697 -12.121 10.981 1.00 95.00 109 PRO A O 1
ATOM 902 N N . ARG A 1 110 ? -9.921 -12.901 12.077 1.00 94.88 110 ARG A N 1
ATOM 903 C CA . ARG A 1 110 ? -10.641 -13.038 13.356 1.00 94.88 110 ARG A CA 1
ATOM 904 C C . ARG A 1 110 ? -10.988 -11.678 13.978 1.00 94.88 110 ARG A C 1
ATOM 906 O O . ARG A 1 110 ? -12.082 -11.527 14.518 1.00 94.88 110 ARG A O 1
ATOM 913 N N . GLN A 1 111 ? -10.066 -10.718 13.922 1.00 95.75 111 GLN A N 1
ATOM 914 C CA . GLN A 1 111 ? -10.257 -9.359 14.441 1.00 95.75 111 GLN A CA 1
ATOM 915 C C . GLN A 1 111 ? -11.215 -8.567 13.552 1.00 95.75 111 GLN A C 1
ATOM 917 O O . GLN A 1 111 ? -12.114 -7.915 14.070 1.00 95.75 111 GLN A O 1
ATOM 922 N N . GLU A 1 112 ? -11.109 -8.722 12.234 1.00 95.75 112 GLU A N 1
ATOM 923 C CA . GLU A 1 112 ? -12.056 -8.156 11.269 1.00 95.75 112 GLU A CA 1
ATOM 924 C C . GLU A 1 112 ? -13.499 -8.604 11.553 1.00 95.75 112 GLU A C 1
ATOM 926 O O . GLU A 1 112 ? -14.387 -7.777 11.750 1.00 95.75 112 GLU A O 1
ATOM 931 N N . ARG A 1 113 ? -13.734 -9.914 11.712 1.00 95.81 113 ARG A N 1
ATOM 932 C CA . ARG A 1 113 ? -15.062 -10.439 12.088 1.00 95.81 113 ARG A CA 1
ATOM 933 C C . ARG A 1 113 ? -15.566 -9.878 13.417 1.00 95.81 113 ARG A C 1
ATOM 935 O O . ARG A 1 113 ? -16.768 -9.674 13.573 1.00 95.81 113 ARG A O 1
ATOM 942 N N . LYS A 1 114 ? -14.673 -9.659 14.388 1.00 95.81 114 LYS A N 1
ATOM 943 C CA . LYS A 1 114 ? -15.027 -9.052 15.679 1.00 95.81 114 LYS A CA 1
ATOM 944 C C . LYS A 1 114 ? -15.485 -7.605 15.482 1.00 95.81 114 LYS A C 1
ATOM 946 O O . LYS A 1 114 ? -16.527 -7.247 16.017 1.00 95.81 114 LYS A O 1
ATOM 951 N N . VAL A 1 115 ? -14.772 -6.822 14.673 1.00 96.06 115 VAL A N 1
ATOM 952 C CA . VAL A 1 115 ? -15.142 -5.441 14.319 1.00 96.06 115 VAL A CA 1
ATOM 953 C C . VAL A 1 115 ? -16.513 -5.390 13.643 1.00 96.06 115 VAL A C 1
ATOM 955 O O . VAL A 1 115 ? -17.373 -4.637 14.093 1.00 96.06 115 VAL A O 1
ATOM 958 N N . LEU A 1 116 ? -16.760 -6.243 12.645 1.00 95.62 116 LEU A N 1
ATOM 959 C CA . LEU A 1 116 ? -18.045 -6.288 11.937 1.00 95.62 116 LEU A CA 1
ATOM 960 C C . LEU A 1 116 ? -19.215 -6.621 12.877 1.00 95.62 116 LEU A C 1
ATOM 962 O O . LEU A 1 116 ? -20.241 -5.950 12.858 1.00 95.62 116 LEU A O 1
ATOM 966 N N . ARG A 1 117 ? -19.036 -7.581 13.792 1.00 94.88 117 ARG A N 1
ATOM 967 C CA . ARG A 1 117 ? -20.044 -7.891 14.824 1.00 94.88 117 ARG A CA 1
ATOM 968 C C . ARG A 1 117 ? -20.286 -6.740 15.801 1.00 94.88 117 ARG A C 1
ATOM 970 O O . ARG A 1 117 ? -21.377 -6.620 16.338 1.00 94.88 117 ARG A O 1
ATOM 977 N N . MET A 1 118 ? -19.279 -5.907 16.070 1.00 93.12 118 MET A N 1
ATOM 978 C CA . MET A 1 118 ? -19.419 -4.770 16.989 1.00 93.12 118 MET A CA 1
ATOM 979 C C . MET A 1 118 ? -20.244 -3.623 16.403 1.00 93.12 118 MET A C 1
ATOM 981 O O . MET A 1 118 ? -20.758 -2.806 17.180 1.00 93.12 118 MET A O 1
ATOM 985 N N . VAL A 1 119 ? -20.316 -3.523 15.074 1.00 93.38 119 VAL A N 1
ATOM 986 C CA . VAL A 1 119 ? -21.070 -2.488 14.349 1.00 93.38 119 VAL A CA 1
ATOM 987 C C . VAL A 1 119 ? -22.420 -2.983 13.831 1.00 93.38 119 VAL A C 1
ATOM 989 O O . VAL A 1 119 ? -23.242 -2.165 13.430 1.00 93.38 119 VAL A O 1
ATOM 992 N N . ASP A 1 120 ? -22.673 -4.291 13.899 1.00 92.19 120 ASP A N 1
ATOM 993 C CA . ASP A 1 120 ? -23.954 -4.886 13.534 1.00 92.19 120 ASP A CA 1
ATOM 994 C C . ASP A 1 120 ? -25.113 -4.259 14.335 1.00 92.19 120 ASP A C 1
ATOM 996 O O . ASP A 1 120 ? -25.024 -4.061 15.551 1.00 92.19 120 ASP A O 1
ATOM 1000 N N . GLY A 1 121 ? -26.177 -3.862 13.633 1.00 84.94 121 GLY A N 1
ATOM 1001 C CA . GLY A 1 121 ? -27.327 -3.148 14.200 1.00 84.94 121 GLY A CA 1
ATOM 1002 C C . GLY A 1 121 ? -27.078 -1.702 14.667 1.00 84.94 121 GLY A C 1
ATOM 1003 O O . GLY A 1 121 ? -27.979 -1.103 15.259 1.00 84.94 121 GLY A O 1
ATOM 1004 N N . LYS A 1 122 ? -25.895 -1.111 14.433 1.00 90.94 122 LYS A N 1
ATOM 1005 C CA . LYS A 1 122 ? -25.592 0.293 14.787 1.00 90.94 122 LYS A CA 1
ATOM 1006 C C . LYS A 1 122 ? -25.777 1.239 13.603 1.00 90.94 122 LYS A C 1
ATOM 1008 O O . LYS A 1 122 ? -25.792 0.827 12.450 1.00 90.94 122 LYS A O 1
ATOM 1013 N N . GLN A 1 123 ? -25.903 2.533 13.894 1.00 89.06 123 GLN A N 1
ATOM 1014 C CA . GLN A 1 123 ? -25.967 3.576 12.868 1.00 89.06 123 GLN A CA 1
ATOM 1015 C C . GLN A 1 123 ? -24.569 4.052 12.464 1.00 89.06 123 GLN A C 1
ATOM 1017 O O . GLN A 1 123 ? -23.674 4.166 13.309 1.00 89.06 123 GLN A O 1
ATOM 1022 N N . ARG A 1 124 ? -24.401 4.343 11.169 1.00 92.12 124 ARG A N 1
ATOM 1023 C CA . ARG A 1 124 ? -23.177 4.932 10.611 1.00 92.12 124 ARG A CA 1
ATOM 1024 C C . ARG A 1 124 ? -22.989 6.352 11.132 1.00 92.12 124 ARG A C 1
ATOM 1026 O O . ARG A 1 124 ? -23.946 7.111 11.270 1.00 92.12 124 ARG A O 1
ATOM 1033 N N . GLN A 1 125 ? -21.743 6.706 11.403 1.00 90.75 125 GLN A N 1
ATOM 1034 C CA . GLN A 1 125 ? -21.329 8.061 11.722 1.00 90.75 125 GLN A CA 1
ATOM 1035 C C . GLN A 1 125 ? -20.999 8.803 10.430 1.00 90.75 125 GLN A C 1
ATOM 1037 O O . GLN A 1 125 ? -20.337 8.267 9.540 1.00 90.75 125 GLN A O 1
ATOM 1042 N N . TYR A 1 126 ? -21.449 10.051 10.361 1.00 89.25 126 TYR A N 1
ATOM 1043 C CA . TYR A 1 126 ? -21.300 10.906 9.193 1.00 89.25 126 TYR A CA 1
ATOM 1044 C C . TYR A 1 126 ? -20.221 11.950 9.462 1.00 89.25 126 TYR A C 1
ATOM 1046 O O . TYR A 1 126 ? -20.334 12.757 10.390 1.00 89.25 126 TYR A O 1
ATOM 1054 N N . PHE A 1 127 ? -19.191 11.959 8.622 1.00 87.06 127 PHE A N 1
ATOM 1055 C CA . PHE A 1 127 ? -18.125 12.953 8.649 1.00 87.06 127 PHE A CA 1
ATOM 1056 C C . PHE A 1 127 ? -18.126 13.690 7.316 1.00 87.06 127 PHE A C 1
ATOM 1058 O O . PHE A 1 127 ? -17.922 13.091 6.266 1.00 87.06 127 PHE A O 1
ATOM 1065 N N . ARG A 1 128 ? -18.380 15.003 7.348 1.00 81.38 128 ARG A N 1
ATOM 1066 C CA . ARG A 1 128 ? -18.324 15.819 6.131 1.00 81.38 128 ARG A CA 1
ATOM 1067 C C . ARG A 1 128 ? -16.874 15.957 5.680 1.00 81.38 128 ARG A C 1
ATOM 1069 O O . ARG A 1 128 ? -16.063 16.520 6.415 1.00 81.38 128 ARG A O 1
ATOM 1076 N N . LEU A 1 129 ? -16.592 15.473 4.476 1.00 77.25 129 LEU A N 1
ATOM 1077 C CA . LEU A 1 129 ? -15.391 15.822 3.727 1.00 77.25 129 LEU A CA 1
ATOM 1078 C C . LEU A 1 129 ? -15.501 17.288 3.296 1.00 77.25 129 LEU A C 1
ATOM 1080 O O . LEU A 1 129 ? -16.570 17.734 2.883 1.00 77.25 129 LEU A O 1
ATOM 1084 N N . SER A 1 130 ? -14.427 18.059 3.440 1.00 66.81 130 SER A N 1
ATOM 1085 C CA . SER A 1 130 ? -14.361 19.406 2.872 1.00 66.81 130 SER A CA 1
ATOM 1086 C C . SER A 1 130 ? -14.255 19.340 1.349 1.00 66.81 130 SER A C 1
ATOM 1088 O O . SER A 1 130 ? -13.494 18.528 0.835 1.00 66.81 130 SER A O 1
ATOM 1090 N N . ASP A 1 131 ? -14.939 20.240 0.640 1.00 58.28 131 ASP A N 1
ATOM 1091 C CA . ASP A 1 131 ? -15.010 20.259 -0.834 1.00 58.28 131 ASP A CA 1
ATOM 1092 C C . ASP A 1 131 ? -13.634 20.351 -1.526 1.00 58.28 131 ASP A C 1
ATOM 1094 O O . ASP A 1 131 ? -13.479 19.919 -2.662 1.00 58.28 131 ASP A O 1
ATOM 1098 N N . ARG A 1 132 ? -12.600 20.842 -0.823 1.00 53.62 132 ARG A N 1
ATOM 1099 C CA . ARG A 1 132 ? -11.204 20.868 -1.304 1.00 53.62 132 ARG A CA 1
ATOM 1100 C C . ARG A 1 132 ? -10.565 19.485 -1.498 1.00 53.62 132 ARG A C 1
ATOM 1102 O O . ARG A 1 132 ? -9.536 19.402 -2.149 1.00 53.62 132 ARG A O 1
ATOM 1109 N N . LEU A 1 133 ? -11.141 18.431 -0.921 1.00 53.38 133 LEU A N 1
ATOM 1110 C CA . LEU A 1 133 ? -10.570 17.078 -0.877 1.00 53.38 133 LEU A CA 1
ATOM 1111 C C . LEU A 1 133 ? -11.013 16.179 -2.044 1.00 53.38 133 LEU A C 1
ATOM 1113 O O . LEU A 1 133 ? -10.690 14.999 -2.070 1.00 53.38 133 LEU A O 1
ATOM 1117 N N . GLN A 1 134 ? -11.819 16.697 -2.976 1.00 49.41 134 GLN A N 1
ATOM 1118 C CA . GLN A 1 134 ? -12.374 15.903 -4.081 1.00 49.41 134 GLN A CA 1
ATOM 1119 C C . GLN A 1 134 ? -11.541 15.959 -5.371 1.00 49.41 134 GLN A C 1
ATOM 1121 O O . GLN A 1 134 ? -11.821 15.202 -6.302 1.00 49.41 134 GLN A O 1
ATOM 1126 N N . GLU A 1 135 ? -10.522 16.820 -5.453 1.00 45.44 135 GLU A N 1
ATOM 1127 C CA . GLU A 1 135 ? -9.651 16.912 -6.631 1.00 45.44 135 GLU A CA 1
ATOM 1128 C C . GLU A 1 135 ? -8.557 15.835 -6.585 1.00 45.44 135 GLU A C 1
ATOM 1130 O O . GLU A 1 135 ? -7.408 16.065 -6.215 1.00 45.44 135 GLU A O 1
ATOM 1135 N N . ASN A 1 136 ? -8.948 14.622 -6.974 1.00 48.19 136 ASN A N 1
ATOM 1136 C CA . ASN A 1 136 ? -8.080 13.454 -7.063 1.00 48.19 136 ASN A CA 1
ATOM 1137 C C . ASN A 1 136 ? -7.127 13.583 -8.256 1.00 48.19 136 ASN A C 1
ATOM 1139 O O . ASN A 1 136 ? -7.436 13.165 -9.373 1.00 48.19 136 ASN A O 1
ATOM 1143 N N . GLY A 1 137 ? -5.940 14.128 -8.019 1.00 43.16 137 GLY A N 1
ATOM 1144 C CA . GLY A 1 137 ? -4.806 13.860 -8.888 1.00 43.16 137 GLY A CA 1
ATOM 1145 C C . GLY A 1 137 ? -4.331 12.437 -8.627 1.00 43.16 137 GLY A C 1
ATOM 1146 O O . GLY A 1 137 ? -3.848 12.157 -7.533 1.00 43.16 137 GLY A O 1
ATOM 1147 N N . ASN A 1 138 ? -4.440 11.544 -9.616 1.00 47.59 138 ASN A N 1
ATOM 1148 C CA . ASN A 1 138 ? -3.626 10.328 -9.640 1.00 47.59 138 ASN A CA 1
ATOM 1149 C C . ASN A 1 138 ? -2.203 10.732 -9.241 1.00 47.59 138 ASN A C 1
ATOM 1151 O O . ASN A 1 138 ? -1.600 11.576 -9.912 1.00 47.59 138 ASN A O 1
ATOM 1155 N N . HIS A 1 139 ? -1.697 10.208 -8.121 1.00 56.00 139 HIS A N 1
ATOM 1156 C CA . HIS A 1 139 ? -0.344 10.535 -7.693 1.00 56.00 139 HIS A CA 1
ATOM 1157 C C . HIS A 1 139 ? 0.592 10.225 -8.861 1.00 56.00 139 HIS A C 1
ATOM 1159 O O . HIS A 1 139 ? 0.523 9.139 -9.428 1.00 56.00 139 HIS A O 1
ATOM 1165 N N . ILE A 1 140 ? 1.442 11.185 -9.227 1.00 52.25 140 ILE A N 1
ATOM 1166 C CA . ILE A 1 140 ? 2.256 11.186 -10.459 1.00 52.25 140 ILE A CA 1
ATOM 1167 C C . ILE A 1 140 ? 3.072 9.887 -10.641 1.00 52.25 140 ILE A C 1
ATOM 1169 O O . ILE A 1 140 ? 3.407 9.526 -11.763 1.00 52.25 140 ILE A O 1
ATOM 1173 N N . PHE A 1 141 ? 3.334 9.161 -9.550 1.00 59.03 141 PHE A N 1
ATOM 1174 C CA . PHE A 1 141 ? 4.112 7.919 -9.509 1.00 59.03 141 PHE A CA 1
ATOM 1175 C C . PHE A 1 141 ? 3.294 6.660 -9.161 1.00 59.03 141 PHE A C 1
ATOM 1177 O O . PHE A 1 141 ? 3.860 5.586 -8.967 1.00 59.03 141 PHE A O 1
ATOM 1184 N N . SER A 1 142 ? 1.971 6.772 -9.027 1.00 68.12 142 SER A N 1
ATOM 1185 C CA . SER A 1 142 ? 1.084 5.647 -8.716 1.00 68.12 142 SER A CA 1
ATOM 1186 C C . SER A 1 142 ? 0.385 5.145 -9.968 1.00 68.12 142 SER A C 1
ATOM 1188 O O . SER A 1 142 ? -0.229 5.902 -10.716 1.00 68.12 142 SER A O 1
ATOM 1190 N N . LEU A 1 143 ? 0.464 3.834 -10.178 1.00 80.12 143 LEU A N 1
ATOM 1191 C CA . LEU A 1 143 ? -0.323 3.161 -11.200 1.00 80.12 143 LEU A CA 1
ATOM 1192 C C . LEU A 1 143 ? -1.810 3.213 -10.848 1.00 80.12 143 LEU A C 1
ATOM 1194 O O . LEU A 1 143 ? -2.189 3.155 -9.681 1.00 80.12 143 LEU A O 1
ATOM 1198 N N . ALA A 1 144 ? -2.649 3.261 -11.878 1.00 83.38 144 ALA A N 1
ATOM 1199 C CA . ALA A 1 144 ? -4.085 3.155 -11.685 1.00 83.38 144 ALA A CA 1
ATOM 1200 C C . ALA A 1 144 ? -4.440 1.783 -11.061 1.00 83.38 144 ALA A C 1
ATOM 1202 O O . ALA A 1 144 ? -3.779 0.784 -11.387 1.00 83.38 144 ALA A O 1
ATOM 1203 N N . PRO A 1 145 ? -5.455 1.700 -10.177 1.00 84.12 145 PRO A N 1
ATOM 1204 C CA . PRO A 1 145 ? -5.828 0.457 -9.502 1.00 84.12 145 PRO A CA 1
ATOM 1205 C C . PRO A 1 145 ? -6.054 -0.719 -10.458 1.00 84.12 145 PRO A C 1
ATOM 1207 O O . PRO A 1 145 ? -5.676 -1.847 -10.147 1.00 84.12 145 PRO A O 1
ATOM 1210 N N . GLU A 1 146 ? -6.597 -0.459 -11.647 1.00 85.38 146 GLU A N 1
ATOM 1211 C CA . GLU A 1 146 ? -6.899 -1.445 -12.686 1.00 85.38 146 GLU A CA 1
ATOM 1212 C C . GLU A 1 146 ? -5.648 -2.196 -13.153 1.00 85.38 146 GLU A C 1
ATOM 1214 O O . GLU A 1 146 ? -5.709 -3.394 -13.430 1.00 85.38 146 GLU A O 1
ATOM 1219 N N . ALA A 1 147 ? -4.495 -1.523 -13.182 1.00 86.31 147 ALA A N 1
ATOM 1220 C CA . ALA A 1 147 ? -3.222 -2.127 -13.566 1.00 86.31 147 ALA A CA 1
ATOM 1221 C C . ALA A 1 147 ? -2.652 -3.063 -12.483 1.00 86.31 147 ALA A C 1
ATOM 1223 O O . ALA A 1 147 ? -1.719 -3.821 -12.766 1.00 86.31 147 ALA A O 1
ATOM 1224 N N . MET A 1 148 ? -3.184 -3.014 -11.259 1.00 88.69 148 MET A N 1
ATOM 1225 C CA . MET A 1 148 ? -2.712 -3.792 -10.107 1.00 88.69 148 MET A CA 1
ATOM 1226 C C . MET A 1 148 ? -3.632 -4.951 -9.718 1.00 88.69 148 MET A C 1
ATOM 1228 O O . MET A 1 148 ? -3.266 -5.761 -8.861 1.00 88.69 148 MET A O 1
ATOM 1232 N N . ILE A 1 149 ? -4.805 -5.063 -10.344 1.00 84.88 149 ILE A N 1
ATOM 1233 C CA . ILE A 1 149 ? -5.766 -6.132 -10.060 1.00 84.88 149 ILE A CA 1
ATOM 1234 C C . ILE A 1 149 ? -5.147 -7.498 -10.379 1.00 84.88 149 ILE A C 1
ATOM 1236 O O . ILE A 1 149 ? -4.568 -7.713 -11.442 1.00 84.88 149 ILE A O 1
ATOM 1240 N N . GLY A 1 150 ? -5.298 -8.442 -9.447 1.00 85.88 150 GLY A N 1
ATOM 1241 C CA . GLY A 1 150 ? -4.846 -9.826 -9.606 1.00 85.88 150 GLY A CA 1
ATOM 1242 C C . GLY A 1 150 ? -3.358 -10.058 -9.334 1.00 85.88 150 GLY A C 1
ATOM 1243 O O . GLY A 1 150 ? -2.932 -11.209 -9.339 1.00 85.88 150 GLY A O 1
ATOM 1244 N N . LEU A 1 151 ? -2.586 -9.004 -9.057 1.00 90.06 151 LEU A N 1
ATOM 1245 C CA . LEU A 1 151 ? -1.174 -9.121 -8.710 1.00 90.06 151 LEU A CA 1
ATOM 1246 C C . LEU A 1 151 ? -0.995 -9.421 -7.223 1.00 90.06 151 LEU A C 1
ATOM 1248 O O . LEU A 1 151 ? -1.550 -8.734 -6.357 1.00 90.06 151 LEU A O 1
ATOM 1252 N N . MET A 1 152 ? -0.142 -10.398 -6.932 1.00 90.44 152 MET A N 1
ATOM 1253 C CA . MET A 1 152 ? 0.350 -10.657 -5.582 1.00 90.44 152 MET A CA 1
ATOM 1254 C C . MET A 1 152 ? 1.243 -9.501 -5.121 1.00 90.44 152 MET A C 1
ATOM 1256 O O . MET A 1 152 ? 1.894 -8.848 -5.937 1.00 90.44 152 MET A O 1
ATOM 1260 N N . ARG A 1 153 ? 1.381 -9.293 -3.806 1.00 90.06 153 ARG A N 1
ATOM 1261 C CA . ARG A 1 153 ? 2.272 -8.259 -3.230 1.00 90.06 153 ARG A CA 1
ATOM 1262 C C . ARG A 1 153 ? 3.645 -8.147 -3.913 1.00 90.06 153 ARG A C 1
ATOM 1264 O O . ARG A 1 153 ? 4.053 -7.050 -4.270 1.00 90.06 153 ARG A O 1
ATOM 1271 N N . ARG A 1 154 ? 4.345 -9.271 -4.130 1.00 90.75 154 ARG A N 1
ATOM 1272 C CA . ARG A 1 154 ? 5.658 -9.282 -4.817 1.00 90.75 154 ARG A CA 1
ATOM 1273 C C . ARG A 1 154 ? 5.555 -8.740 -6.243 1.00 90.75 154 ARG A C 1
ATOM 1275 O O . ARG A 1 154 ? 6.410 -7.980 -6.669 1.00 90.75 154 ARG A O 1
ATOM 1282 N N . GLU A 1 155 ? 4.529 -9.137 -6.981 1.00 92.31 155 GLU A N 1
ATOM 1283 C CA . GLU A 1 155 ? 4.322 -8.690 -8.359 1.00 92.31 155 GLU A CA 1
ATOM 1284 C C . GLU A 1 155 ? 3.988 -7.197 -8.410 1.00 92.31 155 GLU A C 1
ATOM 1286 O O . GLU A 1 155 ? 4.524 -6.501 -9.265 1.00 92.31 155 GLU A O 1
ATOM 1291 N N . ARG A 1 156 ? 3.193 -6.681 -7.458 1.00 91.44 156 ARG A N 1
ATOM 1292 C CA . ARG A 1 156 ? 2.933 -5.236 -7.325 1.00 91.44 156 ARG A CA 1
ATOM 1293 C C . ARG A 1 156 ? 4.216 -4.448 -7.065 1.00 91.44 156 ARG A C 1
ATOM 1295 O O . ARG A 1 156 ? 4.467 -3.471 -7.764 1.00 91.44 156 ARG A O 1
ATOM 1302 N N . GLU A 1 157 ? 5.042 -4.907 -6.122 1.00 91.12 157 GLU A N 1
ATOM 1303 C CA . GLU A 1 157 ? 6.337 -4.291 -5.793 1.00 91.12 157 GLU A CA 1
ATOM 1304 C C . GLU A 1 157 ? 7.267 -4.252 -7.022 1.00 91.12 157 GLU A C 1
ATOM 1306 O O . GLU A 1 157 ? 7.826 -3.208 -7.354 1.00 91.12 157 GLU A O 1
ATOM 1311 N N . LEU A 1 158 ? 7.392 -5.367 -7.752 1.00 93.31 158 LEU A N 1
ATOM 1312 C CA . LEU A 1 158 ? 8.232 -5.439 -8.954 1.00 93.31 158 LEU A CA 1
ATOM 1313 C C . LEU A 1 158 ? 7.673 -4.619 -10.119 1.00 93.31 158 LEU A C 1
ATOM 1315 O O . LEU A 1 158 ? 8.435 -4.006 -10.872 1.00 93.31 158 LEU A O 1
ATOM 1319 N N . LYS A 1 159 ? 6.349 -4.576 -10.269 1.00 93.44 159 LYS A N 1
ATOM 1320 C CA . LYS A 1 159 ? 5.700 -3.756 -11.287 1.00 93.44 159 LYS A CA 1
ATOM 1321 C C . LYS A 1 159 ? 5.940 -2.279 -11.026 1.00 93.44 159 LYS A C 1
ATOM 1323 O O . LYS A 1 159 ? 6.411 -1.599 -11.930 1.00 93.44 159 LYS A O 1
ATOM 1328 N N . GLN A 1 160 ? 5.725 -1.804 -9.799 1.00 90.94 160 GLN A N 1
ATOM 1329 C CA . GLN A 1 160 ? 6.045 -0.426 -9.402 1.00 90.94 160 GLN A CA 1
ATOM 1330 C C . GLN A 1 160 ? 7.515 -0.095 -9.654 1.00 90.94 160 GLN A C 1
ATOM 1332 O O . GLN A 1 160 ? 7.807 0.925 -10.268 1.00 90.94 160 GLN A O 1
ATOM 1337 N N . LEU A 1 161 ? 8.432 -0.986 -9.267 1.00 92.19 161 LEU A N 1
ATOM 1338 C CA . LEU A 1 161 ? 9.861 -0.807 -9.518 1.00 92.19 161 LEU A CA 1
ATOM 1339 C C . LEU A 1 161 ? 10.177 -0.655 -11.014 1.00 92.19 161 LEU A C 1
ATOM 1341 O O . LEU A 1 161 ? 10.968 0.202 -11.400 1.00 92.19 161 LEU A O 1
ATOM 1345 N N . THR A 1 162 ? 9.526 -1.453 -11.861 1.00 93.00 162 THR A N 1
ATOM 1346 C CA . THR A 1 162 ? 9.690 -1.365 -13.320 1.00 93.00 162 THR A CA 1
ATOM 1347 C C . THR A 1 162 ? 9.167 -0.040 -13.854 1.00 93.00 162 THR A C 1
ATOM 1349 O O . THR A 1 162 ? 9.834 0.583 -14.671 1.00 93.00 162 THR A O 1
ATOM 1352 N N . MET A 1 163 ? 8.006 0.420 -13.377 1.00 91.69 163 MET A N 1
ATOM 1353 C CA . MET A 1 163 ? 7.464 1.722 -13.773 1.00 91.69 163 MET A CA 1
ATOM 1354 C C . MET A 1 163 ? 8.396 2.865 -13.368 1.00 91.69 163 MET A C 1
ATOM 1356 O O . MET A 1 163 ? 8.668 3.732 -14.187 1.00 91.69 163 MET A O 1
ATOM 1360 N N . LEU A 1 164 ? 8.959 2.823 -12.155 1.00 90.56 164 LEU A N 1
ATOM 1361 C CA . LEU A 1 164 ? 9.941 3.810 -11.698 1.00 90.56 164 LEU A CA 1
ATOM 1362 C C . LEU A 1 164 ? 11.197 3.823 -12.581 1.00 90.56 164 LEU A C 1
ATOM 1364 O O . LEU A 1 164 ? 11.714 4.892 -12.901 1.00 90.56 164 LEU A O 1
ATOM 1368 N N . ALA A 1 165 ? 11.678 2.652 -13.006 1.00 91.31 165 ALA A N 1
ATOM 1369 C CA . ALA A 1 165 ? 12.799 2.558 -13.936 1.00 91.31 165 ALA A CA 1
ATOM 1370 C C . ALA A 1 165 ? 12.447 3.124 -15.325 1.00 91.31 165 ALA A C 1
ATOM 1372 O O . ALA A 1 165 ? 13.240 3.864 -15.906 1.00 91.31 165 ALA A O 1
ATOM 1373 N N . LEU A 1 166 ? 11.244 2.843 -15.837 1.00 90.94 166 LEU A N 1
ATOM 1374 C CA . LEU A 1 166 ? 10.758 3.409 -17.100 1.00 90.94 166 LEU A CA 1
ATOM 1375 C C . LEU A 1 166 ? 10.604 4.932 -17.035 1.00 90.94 166 LEU A C 1
ATOM 1377 O O . LEU A 1 166 ? 10.950 5.616 -17.999 1.00 90.94 166 LEU A O 1
ATOM 1381 N N . ASP A 1 167 ? 10.132 5.468 -15.912 1.00 89.31 167 ASP A N 1
ATOM 1382 C CA . ASP A 1 167 ? 10.031 6.910 -15.688 1.00 89.31 167 ASP A CA 1
ATOM 1383 C C . ASP A 1 167 ? 11.413 7.566 -15.613 1.00 89.31 167 ASP A C 1
ATOM 1385 O O . ASP A 1 167 ? 11.612 8.641 -16.181 1.00 89.31 167 ASP A O 1
ATOM 1389 N N . ALA A 1 168 ? 12.396 6.910 -14.987 1.00 88.50 168 ALA A N 1
ATOM 1390 C CA . ALA A 1 168 ? 13.777 7.386 -14.980 1.00 88.50 168 ALA A CA 1
ATOM 1391 C C . ALA A 1 168 ? 14.344 7.480 -16.409 1.00 88.50 168 ALA A C 1
ATOM 1393 O O . ALA A 1 168 ? 14.906 8.510 -16.779 1.00 88.50 168 ALA A O 1
ATOM 1394 N N . ILE A 1 169 ? 14.116 6.464 -17.250 1.00 89.19 169 ILE A N 1
ATOM 1395 C CA . ILE A 1 169 ? 14.511 6.488 -18.671 1.00 89.19 169 ILE A CA 1
ATOM 1396 C C . ILE A 1 169 ? 13.746 7.574 -19.441 1.00 89.19 169 ILE A C 1
ATOM 1398 O O . ILE A 1 169 ? 14.305 8.244 -20.311 1.00 89.19 169 ILE A O 1
ATOM 1402 N N . ARG A 1 170 ? 12.471 7.814 -19.109 1.00 89.75 170 ARG A N 1
ATOM 1403 C CA . ARG A 1 170 ? 11.705 8.910 -19.715 1.00 89.75 170 ARG A CA 1
ATOM 1404 C C . ARG A 1 170 ? 12.386 10.260 -19.485 1.00 89.75 170 ARG A C 1
ATOM 1406 O O . ARG A 1 170 ? 12.453 11.088 -20.393 1.00 89.75 170 ARG A O 1
ATOM 1413 N N . GLN A 1 171 ? 12.901 10.472 -18.273 1.00 88.19 171 GLN A N 1
ATOM 1414 C CA . GLN A 1 171 ? 13.576 11.709 -17.878 1.00 88.19 171 GLN A CA 1
ATOM 1415 C C . GLN A 1 171 ? 14.929 11.895 -18.577 1.00 88.19 171 GLN A C 1
ATOM 1417 O O . GLN A 1 171 ? 15.273 13.032 -18.899 1.00 88.19 171 GLN A O 1
ATOM 1422 N N . THR A 1 172 ? 15.673 10.817 -18.868 1.00 88.00 172 THR A N 1
ATOM 1423 C CA . THR A 1 172 ? 16.948 10.914 -19.608 1.00 88.00 172 THR A CA 1
ATOM 1424 C C . THR A 1 172 ? 16.753 11.314 -21.071 1.00 88.00 172 THR A C 1
ATOM 1426 O O . THR A 1 172 ? 17.679 11.843 -21.685 1.00 88.00 172 THR A O 1
ATOM 1429 N N . LYS A 1 173 ? 15.556 11.083 -21.636 1.00 87.31 173 LYS A N 1
ATOM 1430 C CA . LYS A 1 173 ? 15.218 11.333 -23.050 1.00 87.31 173 LYS A CA 1
ATOM 1431 C C . LYS A 1 173 ? 16.166 10.642 -24.038 1.00 87.31 173 LYS A C 1
ATOM 1433 O O . LYS A 1 173 ? 16.339 11.086 -25.176 1.00 87.31 173 LYS A O 1
ATOM 1438 N N . ASN A 1 174 ? 16.790 9.543 -23.615 1.00 90.88 174 ASN A N 1
ATOM 1439 C CA . ASN A 1 174 ? 17.763 8.823 -24.420 1.00 90.88 174 ASN A CA 1
ATOM 1440 C C . ASN A 1 174 ? 17.072 7.838 -25.377 1.00 90.88 174 ASN A C 1
ATOM 1442 O O . ASN A 1 174 ? 16.637 6.755 -24.984 1.00 90.88 174 ASN A O 1
ATOM 1446 N N . LYS A 1 175 ? 17.001 8.200 -26.664 1.00 91.12 175 LYS A N 1
ATOM 1447 C CA . LYS A 1 175 ? 16.388 7.362 -27.709 1.00 91.12 175 LYS A CA 1
ATOM 1448 C C . LYS A 1 175 ? 17.048 5.990 -27.831 1.00 91.12 175 LYS A C 1
ATOM 1450 O O . LYS A 1 175 ? 16.338 4.994 -27.933 1.00 91.12 175 LYS A O 1
ATOM 1455 N N . SER A 1 176 ? 18.377 5.934 -27.806 1.00 90.56 176 SER A N 1
ATOM 1456 C CA . SER A 1 176 ? 19.118 4.683 -27.992 1.00 90.56 176 SER A CA 1
ATOM 1457 C C . SER A 1 176 ? 18.839 3.684 -26.872 1.00 90.56 176 SER A C 1
ATOM 1459 O O . SER A 1 176 ? 18.722 2.491 -27.128 1.00 90.56 176 SER A O 1
ATOM 1461 N N . GLU A 1 177 ? 18.689 4.176 -25.642 1.00 91.38 177 GLU A N 1
ATOM 1462 C CA . GLU A 1 177 ? 18.380 3.353 -24.472 1.00 91.38 177 GLU A CA 1
ATOM 1463 C C . GLU A 1 177 ? 16.965 2.766 -24.543 1.00 91.38 177 GLU A C 1
ATOM 1465 O O . GLU A 1 177 ? 16.791 1.561 -24.379 1.00 91.38 177 GLU A O 1
ATOM 1470 N N . VAL A 1 178 ? 15.954 3.580 -24.867 1.00 91.62 178 VAL A N 1
ATOM 1471 C CA . VAL A 1 178 ? 14.575 3.088 -25.038 1.00 91.62 178 VAL A CA 1
ATOM 1472 C C . VAL A 1 178 ? 14.483 2.084 -26.186 1.00 91.62 178 VAL A C 1
ATOM 1474 O O . VAL A 1 178 ? 13.820 1.058 -26.056 1.00 91.62 178 VAL A O 1
ATOM 1477 N N . HIS A 1 179 ? 15.165 2.353 -27.302 1.00 91.50 179 HIS A N 1
ATOM 1478 C CA . HIS A 1 179 ? 15.230 1.429 -28.436 1.00 91.50 179 HIS A CA 1
ATOM 1479 C C . HIS A 1 179 ? 15.887 0.110 -28.044 1.00 91.50 179 HIS A C 1
ATOM 1481 O O . HIS A 1 179 ? 15.348 -0.937 -28.377 1.00 91.50 179 HIS A O 1
ATOM 1487 N N . TYR A 1 180 ? 16.992 0.141 -27.295 1.00 92.81 180 TYR A N 1
ATOM 1488 C CA . TYR A 1 180 ? 17.646 -1.067 -26.794 1.00 92.81 180 TYR A CA 1
ATOM 1489 C C . TYR A 1 180 ? 16.686 -1.931 -25.963 1.00 92.81 180 TYR A C 1
ATOM 1491 O O . TYR A 1 180 ? 16.513 -3.114 -26.249 1.00 92.81 180 TYR A O 1
ATOM 1499 N N . TRP A 1 181 ? 15.994 -1.334 -24.990 1.00 92.88 181 TRP A N 1
ATOM 1500 C CA . TRP A 1 181 ? 15.048 -2.073 -24.151 1.00 92.88 181 TRP A CA 1
ATOM 1501 C C . TRP A 1 181 ? 13.842 -2.602 -24.926 1.00 92.88 181 TRP A C 1
ATOM 1503 O O . TRP A 1 181 ? 13.387 -3.717 -24.671 1.00 92.88 181 TRP A O 1
ATOM 1513 N N . LEU A 1 182 ? 13.340 -1.832 -25.892 1.00 91.38 182 LEU A N 1
ATOM 1514 C CA . LEU A 1 182 ? 12.246 -2.269 -26.752 1.00 91.38 182 LEU A CA 1
ATOM 1515 C C . LEU A 1 182 ? 12.681 -3.404 -27.691 1.00 91.38 182 LEU A C 1
ATOM 1517 O O . LEU A 1 182 ? 11.909 -4.330 -27.905 1.00 91.38 182 LEU A O 1
ATOM 1521 N N . MET A 1 183 ? 13.924 -3.387 -28.180 1.00 91.19 183 MET A N 1
ATOM 1522 C CA . MET A 1 183 ? 14.512 -4.470 -28.977 1.00 91.19 183 MET A CA 1
ATOM 1523 C C . MET A 1 183 ? 14.675 -5.769 -28.182 1.00 91.19 183 MET A C 1
ATOM 1525 O O . MET A 1 183 ? 14.369 -6.842 -28.695 1.00 91.19 183 MET A O 1
ATOM 1529 N N . GLU A 1 184 ? 15.119 -5.688 -26.927 1.00 89.62 184 GLU A N 1
ATOM 1530 C CA . GLU A 1 184 ? 15.170 -6.844 -26.015 1.00 89.62 184 GLU A CA 1
ATOM 1531 C C . GLU A 1 184 ? 13.761 -7.417 -25.750 1.00 89.62 184 GLU A C 1
ATOM 1533 O O . GLU A 1 184 ? 13.578 -8.621 -25.540 1.00 89.62 184 GLU A O 1
ATOM 1538 N N . TRP A 1 185 ? 12.731 -6.564 -25.787 1.00 90.06 185 TRP A N 1
ATOM 1539 C CA . TRP A 1 185 ? 11.341 -6.972 -25.596 1.00 90.06 185 TRP A CA 1
ATOM 1540 C C . TRP A 1 185 ? 10.652 -7.479 -26.878 1.00 90.06 185 TRP A C 1
ATOM 1542 O O . TRP A 1 185 ? 9.842 -8.402 -26.810 1.00 90.06 185 TRP A O 1
ATOM 1552 N N . GLU A 1 186 ? 10.959 -6.953 -28.059 1.00 90.44 186 GLU A N 1
ATOM 1553 C CA . GLU A 1 186 ? 10.364 -7.375 -29.339 1.00 90.44 186 GLU A CA 1
ATOM 1554 C C . GLU A 1 186 ? 11.449 -7.521 -30.421 1.00 90.44 186 GLU A C 1
ATOM 1556 O O . GLU A 1 186 ? 11.520 -6.709 -31.346 1.00 90.44 186 GLU A O 1
ATOM 1561 N N . PRO A 1 187 ? 12.299 -8.566 -30.344 1.00 87.31 187 PRO A N 1
ATOM 1562 C CA . PRO A 1 187 ? 13.449 -8.708 -31.240 1.00 87.31 187 PRO A CA 1
ATOM 1563 C C . PRO A 1 187 ? 13.050 -8.826 -32.717 1.00 87.31 187 PRO A C 1
ATOM 1565 O O . PRO A 1 187 ? 13.778 -8.364 -33.596 1.00 87.31 187 PRO A O 1
ATOM 1568 N N . ASP A 1 188 ? 11.867 -9.379 -32.992 1.00 89.75 188 ASP A N 1
ATOM 1569 C CA . ASP A 1 188 ? 11.353 -9.594 -34.348 1.00 89.75 188 ASP A CA 1
ATOM 1570 C C . ASP A 1 188 ? 10.931 -8.292 -35.058 1.00 89.75 188 ASP A C 1
ATOM 1572 O O . ASP A 1 188 ? 10.693 -8.295 -36.264 1.00 89.75 188 ASP A O 1
ATOM 1576 N N . GLN A 1 189 ? 10.846 -7.166 -34.338 1.00 88.31 189 GLN A N 1
ATOM 1577 C CA . GLN A 1 189 ? 10.297 -5.904 -34.850 1.00 88.31 189 GLN A CA 1
ATOM 1578 C C . GLN A 1 189 ? 11.352 -4.817 -35.084 1.00 88.31 189 GLN A C 1
ATOM 1580 O O . GLN A 1 189 ? 11.046 -3.625 -35.066 1.00 88.31 189 GLN A O 1
ATOM 1585 N N . TYR A 1 190 ? 12.599 -5.218 -35.349 1.00 85.62 190 TYR A N 1
ATOM 1586 C CA . TYR A 1 190 ? 13.740 -4.307 -35.500 1.00 85.62 190 TYR A CA 1
ATOM 1587 C C . TYR A 1 190 ? 13.470 -3.107 -36.418 1.00 85.62 190 TYR A C 1
ATOM 1589 O O . TYR A 1 190 ? 13.678 -1.957 -36.028 1.00 85.62 190 TYR A O 1
ATOM 1597 N N . LEU A 1 191 ? 12.970 -3.367 -37.631 1.00 85.50 191 LEU A N 1
ATOM 1598 C CA . LEU A 1 191 ? 12.732 -2.323 -38.633 1.00 85.50 191 LEU A CA 1
ATOM 1599 C C . LEU A 1 191 ? 11.691 -1.297 -38.167 1.00 85.50 191 LEU A C 1
ATOM 1601 O O . LEU A 1 191 ? 11.862 -0.099 -38.393 1.00 85.50 191 LEU A O 1
ATOM 1605 N N . GLU A 1 192 ? 10.641 -1.758 -37.486 1.00 87.62 192 GLU A N 1
ATOM 1606 C CA . GLU A 1 192 ? 9.609 -0.886 -36.931 1.00 87.62 192 GLU A CA 1
ATOM 1607 C C . GLU A 1 192 ? 10.170 -0.059 -35.776 1.00 87.62 192 GLU A C 1
ATOM 1609 O O . GLU A 1 192 ? 10.011 1.161 -35.767 1.00 87.62 192 GLU A O 1
ATOM 1614 N N . ILE A 1 193 ? 10.903 -0.686 -34.852 1.00 86.88 193 ILE A N 1
ATOM 1615 C CA . ILE A 1 193 ? 11.482 -0.025 -33.675 1.00 86.88 193 ILE A CA 1
ATOM 1616 C C . ILE A 1 193 ? 12.433 1.099 -34.090 1.00 86.88 193 ILE A C 1
ATOM 1618 O O . ILE A 1 193 ? 12.316 2.214 -33.579 1.00 86.88 193 ILE A O 1
ATOM 1622 N N . CYS A 1 194 ? 13.313 0.861 -35.067 1.00 85.56 194 CYS A N 1
ATOM 1623 C CA . CYS A 1 194 ? 14.240 1.882 -35.563 1.00 85.56 194 CYS A CA 1
ATOM 1624 C C . CYS A 1 194 ? 13.527 3.123 -36.123 1.00 85.56 194 CYS A C 1
ATOM 1626 O O . CYS A 1 194 ? 14.057 4.235 -36.025 1.00 85.56 194 CYS A O 1
ATOM 1628 N N . SER A 1 195 ? 12.325 2.949 -36.681 1.00 88.75 195 SER A N 1
ATOM 1629 C CA . SER A 1 195 ? 11.524 4.041 -37.240 1.00 88.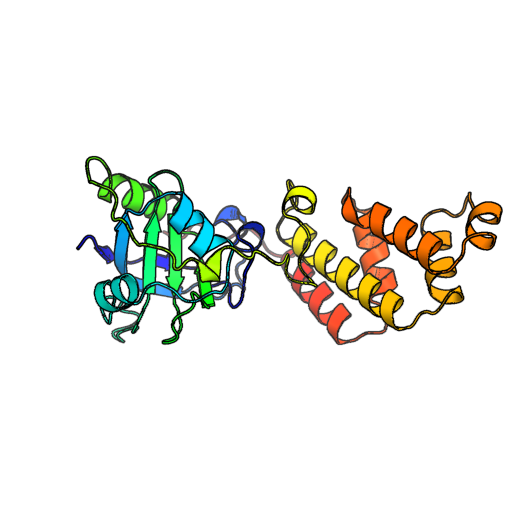75 195 SER A CA 1
ATOM 1630 C C . SER A 1 195 ? 10.818 4.895 -36.178 1.00 88.75 195 SER A C 1
ATOM 1632 O O . SER A 1 195 ? 10.493 6.052 -36.447 1.00 88.75 195 SER A O 1
ATOM 1634 N N . LEU A 1 196 ? 10.634 4.374 -34.958 1.00 91.25 196 LEU A N 1
ATOM 1635 C CA . LEU A 1 196 ? 9.928 5.079 -33.889 1.00 91.25 196 LEU A CA 1
ATOM 1636 C C . LEU A 1 196 ? 10.729 6.276 -33.370 1.00 91.25 196 LEU A C 1
ATOM 1638 O O . LEU A 1 196 ? 11.960 6.239 -33.213 1.00 91.25 196 LEU A O 1
ATOM 1642 N N . ASN A 1 197 ? 10.012 7.350 -33.041 1.00 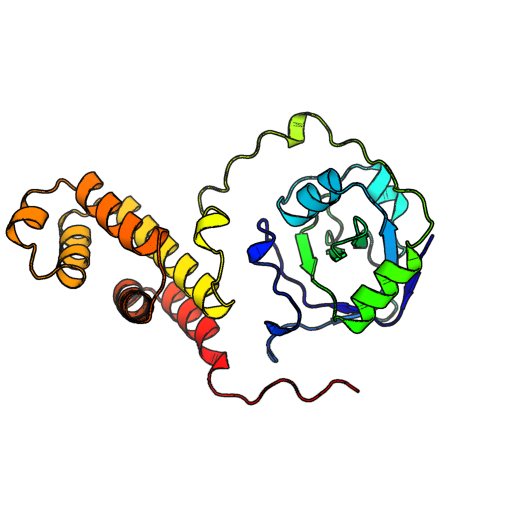92.44 197 ASN A N 1
ATOM 1643 C CA . ASN A 1 197 ? 10.571 8.429 -32.236 1.00 92.44 197 ASN A CA 1
ATOM 1644 C C . ASN A 1 197 ? 10.665 8.012 -30.752 1.00 92.44 197 ASN A C 1
ATOM 1646 O O . ASN A 1 197 ? 10.218 6.933 -30.364 1.00 92.44 197 ASN A O 1
ATOM 1650 N N . PHE A 1 198 ? 11.300 8.850 -29.930 1.00 91.94 198 PHE A N 1
ATOM 1651 C CA . PHE A 1 198 ? 11.505 8.551 -28.511 1.00 91.94 198 PHE A CA 1
ATOM 1652 C C . PHE A 1 198 ? 10.186 8.298 -27.762 1.00 91.94 198 PHE A C 1
ATOM 1654 O O . PHE A 1 198 ? 10.047 7.256 -27.130 1.00 91.94 198 PHE A O 1
ATOM 1661 N N . GLU A 1 199 ? 9.219 9.218 -27.865 1.00 91.25 199 GLU A N 1
ATOM 1662 C CA . GLU A 1 199 ? 7.950 9.126 -27.127 1.00 91.25 199 GLU A CA 1
ATOM 1663 C C . GLU A 1 199 ? 7.143 7.894 -27.551 1.00 91.25 199 GLU A C 1
ATOM 1665 O O . GLU A 1 199 ? 6.651 7.169 -26.697 1.00 91.25 199 GLU A O 1
ATOM 1670 N N . GLN A 1 200 ? 7.085 7.592 -28.850 1.00 93.00 200 GLN A N 1
ATOM 1671 C CA . GLN A 1 200 ? 6.398 6.408 -29.371 1.00 93.00 200 GLN A CA 1
ATOM 1672 C C . GLN A 1 200 ? 7.038 5.107 -28.879 1.00 93.00 200 GLN A C 1
ATOM 1674 O O . GLN A 1 200 ? 6.335 4.176 -28.490 1.00 93.00 200 GLN A O 1
ATOM 1679 N N . ALA A 1 201 ? 8.373 5.026 -28.898 1.00 92.19 201 ALA A N 1
ATOM 1680 C CA . ALA A 1 201 ? 9.082 3.846 -28.415 1.00 92.19 201 ALA A CA 1
ATOM 1681 C C . ALA A 1 201 ? 8.892 3.664 -26.900 1.00 92.19 201 ALA A C 1
ATOM 1683 O O . ALA A 1 201 ? 8.686 2.544 -26.432 1.00 92.19 201 ALA A O 1
ATOM 1684 N N . TRP A 1 202 ? 8.909 4.764 -26.142 1.00 92.75 202 TRP A N 1
ATOM 1685 C CA . TRP A 1 202 ? 8.700 4.740 -24.698 1.00 92.75 202 TRP A CA 1
ATOM 1686 C C . TRP A 1 202 ? 7.262 4.359 -24.340 1.00 92.75 202 TRP A C 1
ATOM 1688 O O . TRP A 1 202 ? 7.058 3.478 -23.511 1.00 92.75 202 TRP A O 1
ATOM 1698 N N . GLU A 1 203 ? 6.266 4.954 -24.997 1.00 92.00 203 GLU A N 1
ATOM 1699 C CA . GLU A 1 203 ? 4.846 4.654 -24.783 1.00 92.00 203 GLU A CA 1
ATOM 1700 C C . GLU A 1 203 ? 4.536 3.186 -25.095 1.00 92.00 203 GLU A C 1
ATOM 1702 O O . GLU A 1 203 ? 3.828 2.512 -24.346 1.00 92.00 203 GLU A O 1
ATOM 1707 N N . ARG A 1 204 ? 5.135 2.642 -26.159 1.00 91.94 204 ARG A N 1
ATOM 1708 C CA . ARG A 1 204 ? 5.021 1.221 -26.494 1.00 91.94 204 ARG A CA 1
ATOM 1709 C C . ARG A 1 204 ? 5.577 0.326 -25.383 1.00 91.94 204 ARG A C 1
ATOM 1711 O O . ARG A 1 204 ? 4.898 -0.606 -24.950 1.00 91.94 204 ARG A O 1
ATOM 1718 N N . LEU A 1 205 ? 6.768 0.641 -24.875 1.00 90.88 205 LEU A N 1
ATOM 1719 C CA . LEU A 1 205 ? 7.391 -0.077 -23.759 1.00 90.88 205 LEU A CA 1
ATOM 1720 C C . LEU A 1 205 ? 6.551 0.026 -22.472 1.00 90.88 205 LEU A C 1
ATOM 1722 O O . LEU A 1 205 ? 6.305 -0.982 -21.808 1.00 90.88 205 LEU A O 1
ATOM 1726 N N . TYR A 1 206 ? 6.052 1.224 -22.161 1.00 91.62 206 TYR A N 1
ATOM 1727 C CA . TYR A 1 206 ? 5.152 1.492 -21.039 1.00 91.62 206 TYR A CA 1
ATOM 1728 C C . TYR A 1 206 ? 3.900 0.614 -21.113 1.00 91.62 206 TYR A C 1
ATOM 1730 O O . TYR A 1 206 ? 3.561 -0.070 -20.147 1.00 91.62 206 TYR A O 1
ATOM 1738 N N . ASN A 1 207 ? 3.252 0.553 -22.278 1.00 91.12 207 ASN A N 1
ATOM 1739 C CA . ASN A 1 207 ? 2.024 -0.216 -22.479 1.00 91.12 207 ASN A CA 1
ATOM 1740 C C . ASN A 1 207 ? 2.226 -1.726 -22.277 1.00 91.12 207 ASN A C 1
ATOM 1742 O O . ASN A 1 207 ? 1.343 -2.396 -21.729 1.00 91.12 207 ASN A O 1
ATOM 1746 N N . HIS A 1 208 ? 3.394 -2.274 -22.636 1.00 90.19 208 HIS A N 1
ATOM 1747 C CA . HIS A 1 208 ? 3.708 -3.682 -22.367 1.00 90.19 208 HIS A CA 1
ATOM 1748 C C . HIS A 1 208 ? 3.723 -4.018 -20.874 1.00 90.19 208 HIS A C 1
ATOM 1750 O O . HIS A 1 208 ? 3.297 -5.113 -20.492 1.00 90.19 208 HIS A O 1
ATOM 1756 N N . VAL A 1 209 ? 4.209 -3.097 -20.039 1.00 90.56 209 VAL A N 1
ATOM 1757 C CA . VAL A 1 209 ? 4.289 -3.277 -18.583 1.00 90.56 209 VAL A CA 1
ATOM 1758 C C . VAL A 1 209 ? 2.971 -2.906 -17.900 1.00 90.56 209 VAL A C 1
ATOM 1760 O O . VAL A 1 209 ? 2.544 -3.579 -16.961 1.00 90.56 209 VAL A O 1
ATOM 1763 N N . TYR A 1 210 ? 2.282 -1.875 -18.385 1.00 90.12 210 TYR A N 1
ATOM 1764 C CA . TYR A 1 210 ? 1.060 -1.362 -17.775 1.00 90.12 210 TYR A CA 1
ATOM 1765 C C . TYR A 1 210 ? -0.077 -2.395 -17.775 1.00 90.12 210 TYR A C 1
ATOM 1767 O O . TYR A 1 210 ? -0.682 -2.642 -16.731 1.00 90.12 210 TYR A O 1
ATOM 1775 N N . HIS A 1 211 ? -0.341 -3.066 -18.899 1.00 86.56 211 HIS A N 1
ATOM 1776 C CA . HIS A 1 211 ? -1.539 -3.907 -19.036 1.00 86.56 211 HIS A CA 1
ATOM 1777 C C . HIS A 1 211 ? -1.425 -5.321 -18.459 1.00 86.56 211 HIS A C 1
ATOM 1779 O O . HIS A 1 211 ? -2.446 -5.936 -18.154 1.00 86.56 211 HIS A O 1
ATOM 1785 N N . LYS A 1 212 ? -0.219 -5.884 -18.347 1.00 87.69 212 LYS A N 1
ATOM 1786 C CA . LYS A 1 212 ? -0.020 -7.282 -17.931 1.00 87.69 212 LYS A CA 1
ATOM 1787 C C . LYS A 1 212 ? 1.216 -7.427 -17.061 1.00 87.69 212 LYS A C 1
ATOM 1789 O O . LYS A 1 212 ? 2.107 -6.588 -17.084 1.00 87.69 212 LYS A O 1
ATOM 1794 N N . TRP A 1 213 ? 1.270 -8.523 -16.316 1.00 92.38 213 TRP A N 1
ATOM 1795 C CA . TRP A 1 213 ? 2.457 -8.922 -15.576 1.00 92.38 213 TRP A CA 1
ATOM 1796 C C . TRP A 1 213 ? 2.690 -10.421 -15.740 1.00 92.38 213 TRP A C 1
ATOM 1798 O O . TRP A 1 213 ? 1.748 -11.210 -15.713 1.00 92.38 213 TRP A O 1
ATOM 1808 N N . SER A 1 214 ? 3.938 -10.811 -15.973 1.00 92.44 214 SER A N 1
ATOM 1809 C CA . SER A 1 214 ? 4.342 -12.197 -16.200 1.00 92.44 214 SER A CA 1
ATOM 1810 C C . SER A 1 214 ? 5.800 -12.404 -15.798 1.00 92.44 214 SER A C 1
ATOM 1812 O O . SER A 1 214 ? 6.531 -11.450 -15.533 1.00 92.44 214 SER A O 1
ATOM 1814 N N . GLN A 1 215 ? 6.272 -13.650 -15.828 1.00 90.62 215 GLN A N 1
ATOM 1815 C CA . GLN A 1 215 ? 7.681 -13.957 -15.567 1.00 90.62 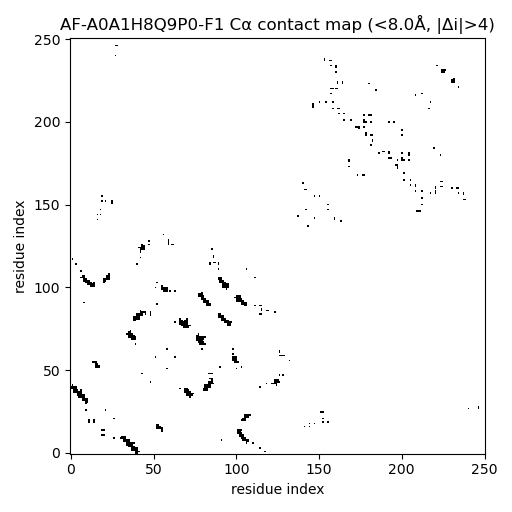215 GLN A CA 1
ATOM 1816 C C . GLN A 1 215 ? 8.638 -13.244 -16.538 1.00 90.62 215 GLN A C 1
ATOM 1818 O O . GLN A 1 215 ? 9.750 -12.885 -16.152 1.00 90.62 215 GLN A O 1
ATOM 1823 N N . ARG A 1 216 ? 8.203 -12.980 -17.778 1.00 92.81 216 ARG A N 1
ATOM 1824 C CA . ARG A 1 216 ? 8.979 -12.184 -18.737 1.00 92.81 216 ARG A CA 1
ATOM 1825 C C . ARG A 1 216 ? 9.191 -10.753 -18.233 1.00 92.81 216 ARG A C 1
ATOM 1827 O O . ARG A 1 216 ? 10.293 -10.227 -18.352 1.00 92.81 216 ARG A O 1
ATOM 1834 N N . HIS A 1 217 ? 8.166 -10.158 -17.620 1.00 93.75 217 HIS A N 1
ATOM 1835 C CA . HIS A 1 217 ? 8.251 -8.833 -16.999 1.00 93.75 217 HIS A CA 1
ATOM 1836 C C . HIS A 1 217 ? 9.191 -8.827 -15.796 1.00 93.75 217 HIS A C 1
ATOM 1838 O O . HIS A 1 217 ? 9.951 -7.880 -15.641 1.00 93.75 217 HIS A O 1
ATOM 1844 N N . GLU A 1 218 ? 9.212 -9.891 -14.985 1.00 92.88 218 GLU A N 1
ATOM 1845 C CA . GLU A 1 218 ? 10.192 -10.008 -13.894 1.00 92.88 218 GLU A CA 1
ATOM 1846 C C . GLU A 1 218 ? 11.635 -10.016 -14.429 1.00 92.88 218 GLU A C 1
ATOM 1848 O O . GLU A 1 218 ? 12.494 -9.313 -13.900 1.00 92.88 218 GLU A O 1
ATOM 1853 N N . LEU A 1 219 ? 11.915 -10.784 -15.488 1.00 92.19 219 LEU A N 1
ATOM 1854 C CA . LEU A 1 219 ? 13.250 -10.826 -16.099 1.00 92.19 219 LEU A CA 1
ATOM 1855 C C . LEU A 1 219 ? 13.658 -9.464 -16.666 1.00 92.19 219 LEU A C 1
ATOM 1857 O O . LEU A 1 219 ? 14.790 -9.030 -16.461 1.00 92.19 219 LEU A O 1
ATOM 1861 N N . PHE A 1 220 ? 12.724 -8.784 -17.328 1.00 93.44 220 PHE A N 1
ATOM 1862 C CA . PHE A 1 220 ? 12.936 -7.436 -17.841 1.00 93.44 220 PHE A CA 1
ATOM 1863 C C . PHE A 1 220 ? 13.195 -6.425 -16.720 1.00 93.44 220 PHE A C 1
ATOM 1865 O O . PHE A 1 220 ? 14.164 -5.675 -16.790 1.00 93.44 220 PHE A O 1
ATOM 1872 N N . CYS A 1 221 ? 12.406 -6.468 -15.644 1.00 93.75 221 CYS A N 1
ATOM 1873 C CA . CYS A 1 221 ? 12.617 -5.653 -14.451 1.00 93.75 221 CYS A CA 1
ATOM 1874 C C . CYS A 1 221 ? 14.023 -5.870 -13.873 1.00 93.75 221 CYS A C 1
ATOM 1876 O O . CYS A 1 221 ? 14.736 -4.910 -13.610 1.00 93.75 221 CYS A O 1
ATOM 1878 N N . ARG A 1 222 ? 14.490 -7.119 -13.769 1.00 92.69 222 ARG A N 1
ATOM 1879 C CA . ARG A 1 222 ? 15.858 -7.413 -13.310 1.00 92.69 222 ARG A CA 1
ATOM 1880 C C . ARG A 1 222 ? 16.938 -6.827 -14.224 1.00 92.69 222 ARG A C 1
ATOM 1882 O O . ARG A 1 222 ? 18.000 -6.447 -13.738 1.00 92.69 222 ARG A O 1
ATOM 1889 N N . ALA A 1 223 ? 16.705 -6.817 -15.533 1.00 92.31 223 ALA A N 1
ATOM 1890 C CA . ALA A 1 223 ? 17.662 -6.290 -16.496 1.00 92.31 223 ALA A CA 1
ATOM 1891 C C . ALA A 1 223 ? 17.726 -4.756 -16.443 1.00 92.31 223 ALA A C 1
ATOM 1893 O O . ALA A 1 223 ? 18.823 -4.208 -16.372 1.00 92.31 223 ALA A O 1
ATOM 1894 N N . ILE A 1 224 ? 16.570 -4.083 -16.410 1.00 91.44 224 ILE A N 1
ATOM 1895 C CA . ILE A 1 224 ? 16.473 -2.617 -16.494 1.00 91.44 224 ILE A CA 1
ATOM 1896 C C . ILE A 1 224 ? 16.982 -1.904 -15.239 1.00 91.44 224 ILE A C 1
ATOM 1898 O O . ILE A 1 224 ? 17.519 -0.806 -15.323 1.00 91.44 224 ILE A O 1
ATOM 1902 N N . ILE A 1 225 ? 16.845 -2.527 -14.067 1.00 92.12 225 ILE A N 1
ATOM 1903 C CA . ILE A 1 225 ? 17.295 -1.938 -12.796 1.00 92.12 225 ILE A CA 1
ATOM 1904 C C . ILE A 1 225 ? 18.800 -2.078 -12.556 1.00 92.12 225 ILE A C 1
ATOM 1906 O O . ILE A 1 225 ? 19.331 -1.474 -11.622 1.00 92.12 225 ILE A O 1
ATOM 1910 N N . LYS A 1 226 ? 19.476 -2.918 -13.348 1.00 90.12 226 LYS A N 1
ATOM 1911 C CA . LYS A 1 226 ? 20.867 -3.291 -13.115 1.00 90.12 226 LYS A CA 1
ATOM 1912 C C . LYS A 1 226 ? 21.768 -2.060 -13.200 1.00 90.12 226 LYS A C 1
ATOM 1914 O O . LYS A 1 226 ? 21.738 -1.327 -14.183 1.00 90.12 226 LYS A O 1
ATOM 1919 N N . GLY A 1 227 ? 22.607 -1.869 -12.187 1.00 85.88 227 GLY A N 1
ATOM 1920 C CA . GLY A 1 227 ? 23.507 -0.718 -12.087 1.00 85.88 227 GLY A CA 1
ATOM 1921 C C . GLY A 1 227 ? 22.939 0.471 -11.309 1.00 85.88 227 GLY A C 1
ATOM 1922 O O . GLY A 1 227 ? 23.683 1.418 -11.063 1.00 85.88 227 GLY A O 1
ATOM 1923 N N . ASN A 1 228 ? 21.676 0.422 -10.863 1.00 89.81 228 ASN A N 1
ATOM 1924 C CA . ASN A 1 228 ? 21.143 1.362 -9.877 1.00 89.81 228 ASN A CA 1
ATOM 1925 C C . ASN A 1 228 ? 21.052 0.681 -8.494 1.00 89.81 228 ASN A C 1
ATOM 1927 O O . ASN A 1 228 ? 20.136 -0.117 -8.275 1.00 89.81 228 ASN A O 1
ATOM 1931 N N . PRO A 1 229 ? 21.939 1.022 -7.534 1.00 90.25 229 PRO A N 1
ATOM 1932 C CA . PRO A 1 229 ? 21.967 0.382 -6.218 1.00 90.25 229 PRO A CA 1
ATOM 1933 C C . PRO A 1 229 ? 20.638 0.457 -5.459 1.00 90.25 229 PRO A C 1
ATOM 1935 O O . PRO A 1 229 ? 20.276 -0.486 -4.760 1.00 90.25 229 PRO A O 1
ATOM 1938 N N . LEU A 1 230 ? 19.888 1.557 -5.604 1.00 89.69 230 LEU A N 1
ATOM 1939 C CA . LEU A 1 230 ? 18.599 1.718 -4.928 1.00 89.69 230 LEU A CA 1
ATOM 1940 C C . LEU A 1 230 ? 17.553 0.759 -5.505 1.00 89.69 230 LEU A C 1
ATOM 1942 O O . LEU A 1 230 ? 16.805 0.133 -4.756 1.00 89.69 230 LEU A O 1
ATOM 1946 N N . PHE A 1 231 ? 17.510 0.602 -6.829 1.00 92.38 231 PHE A N 1
ATOM 1947 C CA . PHE A 1 231 ? 16.567 -0.318 -7.463 1.00 92.38 231 PHE A CA 1
ATOM 1948 C C . PHE A 1 231 ? 16.927 -1.783 -7.211 1.00 92.38 231 PHE A C 1
ATOM 1950 O O . PHE A 1 231 ? 16.032 -2.599 -6.994 1.00 92.38 231 PHE A O 1
ATOM 1957 N N . GLU A 1 232 ? 18.217 -2.115 -7.164 1.00 91.25 232 GLU A N 1
ATOM 1958 C CA . GLU A 1 232 ? 18.679 -3.456 -6.797 1.00 91.25 232 GLU A CA 1
ATOM 1959 C C . GLU A 1 232 ? 18.289 -3.815 -5.354 1.00 91.25 232 GLU A C 1
ATOM 1961 O O . GLU A 1 232 ? 17.757 -4.899 -5.118 1.00 91.25 232 GLU A O 1
ATOM 1966 N N . GLN A 1 233 ? 18.419 -2.884 -4.402 1.00 89.69 233 GLN A N 1
ATOM 1967 C CA . GLN A 1 233 ? 17.946 -3.082 -3.025 1.00 89.69 233 GLN A CA 1
ATOM 1968 C C . GLN A 1 233 ? 16.427 -3.304 -2.947 1.00 89.69 233 GLN A C 1
ATOM 1970 O O . GLN A 1 233 ? 15.961 -4.184 -2.217 1.00 89.69 233 GLN A O 1
ATOM 1975 N N . LEU A 1 234 ? 15.635 -2.536 -3.705 1.00 89.12 234 LEU A N 1
ATOM 1976 C CA . LEU A 1 234 ? 14.178 -2.718 -3.769 1.00 89.12 234 LEU A CA 1
ATOM 1977 C C . LEU A 1 234 ? 13.802 -4.078 -4.372 1.00 89.12 234 LEU A C 1
ATOM 1979 O O . LEU A 1 234 ? 12.903 -4.758 -3.870 1.00 89.12 234 LEU A O 1
ATOM 1983 N N . TRP A 1 235 ? 14.525 -4.509 -5.405 1.00 90.88 235 TRP A N 1
ATOM 1984 C CA . TRP A 1 235 ? 14.367 -5.830 -6.003 1.00 90.88 235 TRP A CA 1
ATOM 1985 C C . TRP A 1 235 ? 14.680 -6.952 -5.013 1.00 90.88 235 TRP A C 1
ATOM 1987 O O . TRP A 1 235 ? 13.901 -7.904 -4.893 1.00 90.88 235 TRP A O 1
ATOM 1997 N N . GLU A 1 236 ? 15.787 -6.847 -4.278 1.00 88.50 236 GLU A N 1
ATOM 1998 C CA . GLU A 1 236 ? 16.159 -7.806 -3.238 1.00 88.50 236 GLU A CA 1
ATOM 1999 C C . GLU A 1 236 ? 15.108 -7.860 -2.133 1.00 88.50 236 GLU A C 1
ATOM 2001 O O . GLU A 1 236 ? 14.661 -8.951 -1.775 1.00 88.50 236 GLU A O 1
ATOM 2006 N N . LYS A 1 237 ? 14.618 -6.707 -1.661 1.00 86.38 237 LYS A N 1
ATOM 2007 C CA . LYS A 1 237 ? 13.537 -6.627 -0.667 1.00 86.38 237 LYS A CA 1
ATOM 2008 C C . LYS A 1 237 ? 12.280 -7.374 -1.118 1.00 86.38 237 LYS A C 1
ATOM 2010 O O . LYS A 1 237 ? 11.693 -8.103 -0.320 1.00 86.38 237 LYS A O 1
ATOM 2015 N N . ALA A 1 238 ? 11.904 -7.269 -2.393 1.00 85.31 238 ALA A N 1
ATOM 2016 C CA . ALA A 1 238 ? 10.778 -8.017 -2.957 1.00 85.31 238 ALA A CA 1
ATOM 2017 C C . ALA A 1 238 ? 11.040 -9.540 -3.054 1.00 85.31 238 ALA A C 1
ATOM 2019 O O . ALA A 1 238 ? 10.098 -10.339 -3.084 1.00 85.31 238 ALA A O 1
ATOM 2020 N N . HIS A 1 239 ? 12.310 -9.968 -3.096 1.00 81.94 239 HIS A N 1
ATOM 2021 C CA . HIS A 1 239 ? 12.735 -11.362 -3.297 1.00 81.94 239 HIS A CA 1
ATOM 2022 C C . HIS A 1 239 ? 13.180 -12.112 -2.040 1.00 81.94 239 HIS A C 1
ATOM 2024 O O . HIS A 1 239 ? 13.087 -13.343 -2.032 1.00 81.94 239 HIS A O 1
ATOM 2030 N N . LEU A 1 240 ? 13.602 -11.418 -0.980 1.00 68.44 240 LEU A N 1
ATOM 2031 C CA . LEU A 1 240 ? 14.077 -11.999 0.288 1.00 68.44 240 LEU A CA 1
ATOM 2032 C C . LEU A 1 240 ? 13.069 -12.972 0.944 1.00 68.44 240 LEU A C 1
ATOM 2034 O O . LEU A 1 240 ? 13.412 -13.718 1.855 1.00 68.44 240 LEU A O 1
ATOM 2038 N N . ILE A 1 241 ? 11.834 -13.033 0.442 1.00 55.66 241 ILE A N 1
ATOM 2039 C CA . ILE A 1 241 ? 10.726 -13.835 0.969 1.00 55.66 241 ILE A CA 1
ATOM 2040 C C . ILE A 1 241 ? 10.550 -15.202 0.282 1.00 55.66 241 ILE A C 1
ATOM 2042 O O . ILE A 1 241 ? 9.841 -16.054 0.814 1.00 55.66 241 ILE A O 1
ATOM 2046 N N . LYS A 1 242 ? 11.215 -15.488 -0.850 1.00 48.31 242 LYS A N 1
ATOM 2047 C CA . LYS A 1 242 ? 11.046 -16.780 -1.560 1.00 48.31 242 LYS A CA 1
ATOM 2048 C C . LYS A 1 242 ? 11.583 -18.000 -0.782 1.00 48.31 242 LYS A C 1
ATOM 2050 O O . LYS A 1 242 ? 11.200 -19.122 -1.094 1.00 48.31 242 LYS A O 1
ATOM 2055 N N . ASN A 1 243 ? 12.408 -17.791 0.250 1.00 45.56 243 ASN A N 1
ATOM 2056 C CA . ASN A 1 243 ? 13.159 -18.853 0.934 1.00 45.56 243 ASN A CA 1
ATOM 2057 C 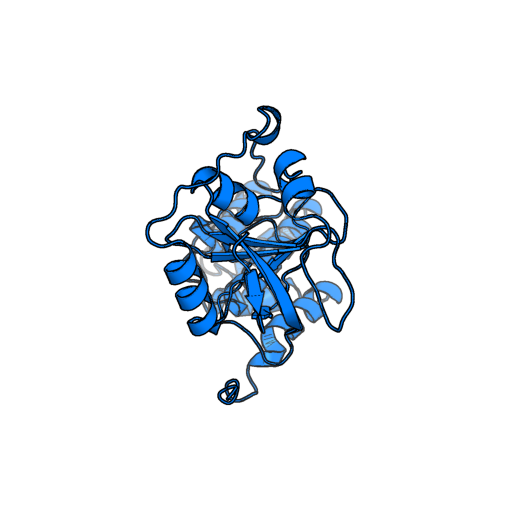C . ASN A 1 243 ? 12.661 -19.216 2.348 1.00 45.56 243 ASN A C 1
ATOM 2059 O O . ASN A 1 243 ? 13.408 -19.842 3.100 1.00 45.56 243 ASN A O 1
ATOM 2063 N N . GLN A 1 244 ? 11.436 -18.854 2.756 1.00 48.69 244 GLN A N 1
ATOM 2064 C CA . GLN A 1 244 ? 10.944 -19.208 4.098 1.00 48.69 244 GLN A CA 1
ATOM 2065 C C . GLN A 1 244 ? 9.535 -19.821 4.113 1.00 48.69 244 GLN A C 1
ATOM 2067 O O . GLN A 1 244 ? 8.650 -19.358 3.396 1.00 48.69 244 GLN A O 1
ATOM 2072 N N . PRO A 1 245 ? 9.286 -20.832 4.976 1.00 42.41 245 PRO A N 1
ATOM 2073 C CA . PRO A 1 245 ? 7.961 -21.423 5.135 1.00 42.41 245 PRO A CA 1
ATOM 2074 C C . PRO A 1 245 ? 6.978 -20.397 5.712 1.00 42.41 245 PRO A C 1
ATOM 2076 O O . PRO A 1 245 ? 7.387 -19.495 6.447 1.00 42.41 245 PRO A O 1
ATOM 2079 N N . ALA A 1 246 ? 5.687 -20.568 5.417 1.00 49.03 246 ALA A N 1
ATOM 2080 C CA . ALA A 1 246 ? 4.592 -19.709 5.869 1.00 49.03 246 ALA A CA 1
ATOM 2081 C C . ALA A 1 246 ? 4.634 -19.391 7.382 1.00 49.03 246 ALA A C 1
ATOM 2083 O O . ALA A 1 246 ? 5.178 -20.154 8.192 1.00 49.03 246 ALA A O 1
ATOM 2084 N N . LEU A 1 247 ? 4.065 -18.242 7.769 1.00 53.50 247 LEU A N 1
ATOM 2085 C CA . LEU A 1 247 ? 3.835 -17.857 9.167 1.00 53.50 247 LEU A CA 1
ATOM 2086 C C . LEU A 1 247 ? 3.172 -19.027 9.918 1.00 53.50 247 LEU A C 1
ATOM 2088 O O . LEU A 1 247 ? 2.080 -19.473 9.563 1.00 53.50 247 LEU A O 1
ATOM 2092 N N . LYS A 1 248 ? 3.855 -19.566 10.940 1.00 46.09 248 LYS A N 1
ATOM 2093 C CA . LYS A 1 248 ? 3.257 -20.565 11.838 1.00 46.09 248 LYS A CA 1
ATOM 2094 C C . LYS A 1 248 ? 2.053 -19.908 12.511 1.00 46.09 248 LYS A C 1
ATOM 2096 O O . LYS A 1 248 ? 2.158 -18.761 12.934 1.00 46.09 248 LYS A O 1
ATOM 2101 N N . ARG A 1 249 ? 0.932 -20.638 12.591 1.00 42.12 249 ARG A N 1
ATOM 2102 C CA . ARG A 1 249 ? -0.321 -20.192 13.225 1.00 42.12 249 ARG A CA 1
ATOM 2103 C C . ARG A 1 249 ? -0.016 -19.442 14.528 1.00 42.12 249 ARG A C 1
ATOM 2105 O O . ARG A 1 249 ? 0.453 -20.063 15.481 1.00 42.12 249 ARG A O 1
ATOM 2112 N N . MET A 1 250 ? -0.273 -18.134 14.542 1.00 51.06 250 MET A N 1
ATOM 2113 C CA . MET A 1 250 ? -0.328 -17.347 15.773 1.00 51.06 250 MET A CA 1
ATOM 2114 C C . MET A 1 250 ? -1.483 -17.926 16.603 1.00 51.06 250 MET A C 1
ATOM 2116 O O . MET A 1 250 ? -2.611 -17.991 16.106 1.00 51.06 250 MET A O 1
ATOM 2120 N N . LYS A 1 251 ? -1.160 -18.489 17.773 1.00 37.03 251 LYS A N 1
ATOM 2121 C CA . LYS A 1 251 ? -2.132 -19.102 18.692 1.00 37.03 251 LYS A CA 1
ATOM 2122 C C . LYS A 1 251 ? -2.956 -18.030 19.395 1.00 37.03 251 LYS A C 1
ATOM 2124 O O . LYS A 1 251 ? -2.362 -16.991 19.743 1.00 37.03 251 LYS A O 1
#

Organism: NCBI:txid872970

Nearest PDB structures (foldseek):
  8b3s-assembly1_A  TM=9.344E-01  e=1.694E-27  Bacillus subtilis
  4cqi-assembly1_A  TM=2.486E-01  e=4.972E+00  Leishmania major
  5x11-assembly4_H  TM=2.091E-01  e=4.428E+00  Bacillus spizizenii str. W23

Solvent-accessible surface area (backbone atoms only — not comparable to full-atom values): 14587 Å² total; per-residue (Å²): 135,51,71,51,62,72,42,57,36,48,67,37,70,74,53,34,48,49,87,73,46,55,50,59,92,68,64,55,91,87,50,74,70,44,70,32,52,29,34,35,51,45,47,32,45,58,70,57,46,50,45,61,40,51,31,72,54,74,54,50,65,73,57,48,67,72,33,51,55,57,15,28,42,90,88,42,69,40,49,35,31,38,33,41,26,51,80,84,55,63,39,36,36,28,21,90,66,57,60,25,48,38,26,32,17,33,47,45,72,71,56,43,54,50,54,47,63,72,47,60,98,59,79,67,45,86,75,77,75,60,84,85,75,69,77,79,69,75,52,94,89,56,77,59,70,80,61,52,66,94,52,53,69,53,53,47,54,49,50,52,52,36,50,54,50,53,51,53,50,59,72,68,67,48,48,69,59,44,47,50,58,44,39,77,72,41,66,90,43,54,76,60,58,71,70,46,54,55,68,59,43,44,51,53,50,48,51,63,56,50,78,51,86,52,74,70,50,54,55,48,36,60,58,72,35,62,92,39,71,69,51,48,52,54,52,46,64,57,49,74,62,81,84,62,81,77,85,72,82,84,129

Radius of gyration: 21.49 Å; Cα contacts (8 Å, |Δi|>4): 362; chains: 1; bounding box: 51×42×66 Å

Sequence (251 aa):
MNVIQDVWVNWFEGEANGYNICPFYEWRKLDDIELIDTIPVLYI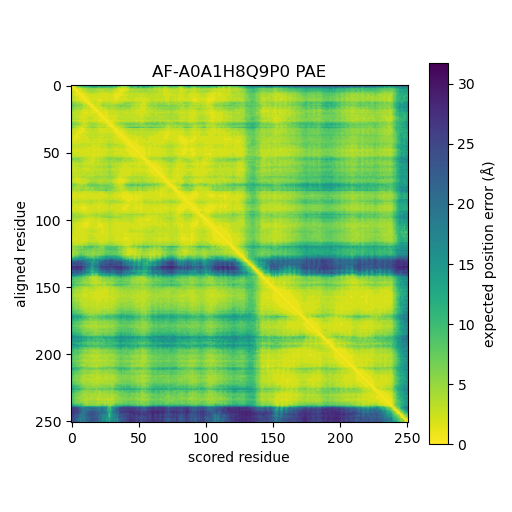ESQFFTYIENQLDDLPKKLLDFIKGQTVIKGERIIYAAIVTDGLNVLAFDTMGYQMPLKKSRLIPRQERKVLRMVDGKQRQYFRLSDRLQENGNHIFSLAPEAMIGLMRRERELKQLTMLALDAIRQTKNKSEVHYWLMEWEPDQYLEICSLNFEQAWERLYNHVYHKWSQRHELFCRAIIKGNPLFEQLWEKAHLIKNQPALKRMK